Protein AF-A0A938PGP7-F1 (afdb_monomer)

Mean predicted aligned error: 12.07 Å

Foldseek 3Di:
DDDDPPCPPPDLLVVLVVLLVVLCVPDDLLVSLQLLLLLLVLQLLLLLLVVQLVVQVVCVVVPRDSQDQVSQVVLVRQDFDPLSRLVNLLVCLQPLCSLVSNLVRLVVSCVRVVVQCPVLHDNCSNDPVRDSNSRSVSSVSSVVQCPPDPVSSDSVVSVVSSLSSQVVSVVSVVPPDVLAPDDLVVLLVVLVVVVCQFFKDWDQRCHLVSNVVNNLVSCVVCVVVDPDPPPPDSPSVSSRVSSSLNSVVSPPPPPPPDDDDDPDDDRIDMDGD

Radius of gyration: 19.96 Å; Cα contacts (8 Å, |Δi|>4): 261; chains: 1; bounding box: 49×49×66 Å

Solvent-accessible surface area (backbone atoms only — not comparable to full-atom values): 16171 Å² total; per-residue (Å²): 133,85,82,77,78,77,82,72,74,76,56,67,53,61,54,50,48,57,55,51,59,66,55,44,82,87,59,56,67,84,59,46,49,53,57,53,54,44,50,53,48,50,47,52,50,32,49,56,32,51,58,49,39,53,53,27,56,71,38,35,89,79,70,44,57,65,83,47,62,64,72,28,56,77,72,64,36,64,58,66,52,76,78,44,28,49,72,53,49,60,78,37,24,87,40,84,58,36,25,47,51,50,30,53,19,42,51,50,34,26,69,72,34,57,90,77,35,62,90,40,65,71,75,65,50,59,44,84,91,52,59,46,68,46,51,22,51,50,52,53,50,58,52,56,66,41,67,51,59,82,73,41,59,34,71,65,53,58,48,51,35,49,55,50,51,52,54,52,50,45,63,74,67,65,62,93,43,62,60,59,55,63,60,66,73,61,44,44,52,52,39,71,73,63,60,75,80,69,46,75,52,74,42,81,64,46,40,48,35,56,59,60,56,42,42,52,54,48,46,64,77,46,49,85,82,47,94,63,92,70,76,78,72,64,72,56,55,61,60,49,52,29,48,38,49,37,34,56,74,68,45,93,76,70,69,81,76,83,69,88,86,74,101,73,86,89,78,69,59,77,47,78,89

Structure (mmCIF, N/CA/C/O backbone):
data_AF-A0A938PGP7-F1
#
_entry.id   AF-A0A938PGP7-F1
#
loop_
_atom_site.group_PDB
_atom_site.id
_atom_site.type_symbol
_atom_site.label_atom_id
_atom_site.label_alt_id
_atom_site.label_comp_id
_atom_site.label_asym_id
_atom_site.label_entity_id
_atom_site.label_seq_id
_atom_site.pdbx_PDB_ins_code
_atom_site.Cartn_x
_atom_site.Cartn_y
_atom_site.Cartn_z
_atom_site.occupancy
_atom_site.B_iso_or_equiv
_atom_site.auth_seq_id
_atom_site.auth_comp_id
_atom_site.auth_asym_id
_atom_site.auth_atom_id
_atom_site.pdbx_PDB_model_num
ATOM 1 N N . MET A 1 1 ? 23.800 9.828 40.764 1.00 39.50 1 MET A N 1
ATOM 2 C CA . MET A 1 1 ? 24.000 9.767 39.297 1.00 39.50 1 MET A CA 1
ATOM 3 C C . MET A 1 1 ? 22.641 9.752 38.600 1.00 39.50 1 MET A C 1
ATOM 5 O O . MET A 1 1 ? 21.878 8.816 38.804 1.00 39.50 1 MET A O 1
ATOM 9 N N . LYS A 1 2 ? 22.288 10.800 37.842 1.00 37.06 2 LYS A N 1
ATOM 10 C CA . LYS A 1 2 ? 21.047 10.837 37.044 1.00 37.06 2 LYS A CA 1
ATOM 11 C C . LYS A 1 2 ? 21.193 9.870 35.860 1.00 37.06 2 LYS A C 1
ATOM 13 O O . LYS A 1 2 ? 22.092 10.052 35.044 1.00 37.06 2 LYS A O 1
ATOM 18 N N . LYS A 1 3 ? 20.328 8.852 35.770 1.00 39.25 3 LYS A N 1
ATOM 19 C CA . LYS A 1 3 ? 20.233 7.962 34.599 1.00 39.25 3 LYS A CA 1
ATOM 20 C C . LYS A 1 3 ? 19.900 8.809 33.361 1.00 39.25 3 LYS A C 1
ATOM 22 O O . LYS A 1 3 ? 18.819 9.391 33.293 1.00 39.25 3 LYS A O 1
ATOM 27 N N . LYS A 1 4 ? 20.822 8.888 32.395 1.00 37.41 4 LYS A N 1
ATOM 28 C CA . LYS A 1 4 ? 20.538 9.384 31.039 1.00 37.41 4 LYS A CA 1
ATOM 29 C C . LYS A 1 4 ? 19.486 8.454 30.422 1.00 37.41 4 LYS A C 1
ATOM 31 O O . LYS A 1 4 ? 19.766 7.277 30.219 1.00 37.41 4 LYS A O 1
ATOM 36 N N . LYS A 1 5 ? 18.279 8.965 30.154 1.00 35.56 5 LYS A N 1
ATOM 37 C CA . LYS A 1 5 ? 17.309 8.294 29.278 1.00 35.56 5 LYS A CA 1
ATOM 38 C C . LYS A 1 5 ? 17.920 8.260 27.877 1.00 35.56 5 LYS A C 1
ATOM 40 O O . LYS A 1 5 ? 18.042 9.309 27.251 1.00 35.56 5 LYS A O 1
ATOM 45 N N . SER A 1 6 ? 18.324 7.088 27.397 1.00 35.16 6 SER A N 1
ATOM 46 C CA . SER A 1 6 ? 18.484 6.875 25.961 1.00 35.16 6 SER A CA 1
ATOM 47 C C . SER A 1 6 ? 17.094 7.010 25.343 1.00 35.16 6 SER A C 1
ATOM 49 O O . SER A 1 6 ? 16.217 6.195 25.626 1.00 35.16 6 SER A O 1
ATOM 51 N N . ASN A 1 7 ? 16.861 8.065 24.563 1.00 39.25 7 ASN A N 1
ATOM 52 C CA . ASN A 1 7 ? 15.695 8.141 23.689 1.00 39.25 7 ASN A CA 1
ATOM 53 C C . ASN A 1 7 ? 15.874 7.058 22.622 1.00 39.25 7 ASN A C 1
ATOM 55 O O . ASN A 1 7 ? 16.479 7.291 21.582 1.00 39.25 7 ASN A O 1
ATOM 59 N N . THR A 1 8 ? 15.416 5.846 22.915 1.00 47.31 8 THR A N 1
ATOM 60 C CA . THR A 1 8 ? 15.223 4.819 21.899 1.00 47.31 8 THR A CA 1
ATOM 61 C C . THR A 1 8 ? 14.070 5.316 21.041 1.00 47.31 8 THR A C 1
ATOM 63 O O . THR A 1 8 ? 12.920 5.287 21.479 1.00 47.31 8 THR A O 1
ATOM 66 N N . GLU A 1 9 ? 14.370 5.881 19.873 1.00 55.62 9 GLU A N 1
ATOM 67 C CA . GLU A 1 9 ? 13.322 6.278 18.943 1.00 55.62 9 GLU A CA 1
ATOM 68 C C . GLU A 1 9 ? 12.440 5.064 18.649 1.00 55.62 9 GLU A C 1
ATOM 70 O O . GLU A 1 9 ? 12.934 3.994 18.297 1.00 55.62 9 GLU A O 1
ATOM 75 N N . GLU A 1 10 ? 11.127 5.204 18.854 1.00 67.31 10 GLU A N 1
ATOM 76 C CA . GLU A 1 10 ? 10.217 4.105 18.547 1.00 67.31 10 GLU A CA 1
ATOM 77 C C . GLU A 1 10 ? 10.318 3.759 17.052 1.00 67.31 10 GLU A C 1
ATOM 79 O O . GLU A 1 10 ? 10.359 4.682 16.224 1.00 67.31 10 GLU A O 1
ATOM 84 N N . PRO A 1 11 ? 10.341 2.459 16.705 1.00 78.62 11 PRO A N 1
ATOM 85 C CA . PRO A 1 11 ? 10.418 2.018 15.320 1.00 78.62 11 PRO A CA 1
ATOM 86 C C . PRO A 1 11 ? 9.231 2.572 14.517 1.00 78.62 11 PRO A C 1
ATOM 88 O O . PRO A 1 11 ? 8.126 2.747 15.053 1.00 78.62 11 PRO A O 1
ATOM 91 N N . LEU A 1 12 ? 9.478 2.918 13.251 1.00 80.31 12 LEU A N 1
ATOM 92 C CA . LEU A 1 12 ? 8.546 3.657 12.391 1.00 80.31 12 LEU A CA 1
ATOM 93 C C . LEU A 1 12 ? 7.185 2.956 12.285 1.00 80.31 12 LEU A C 1
ATOM 95 O O . LEU A 1 12 ? 6.147 3.611 12.356 1.00 80.31 12 LEU A O 1
ATOM 99 N N . GLU A 1 13 ? 7.184 1.628 12.217 1.00 82.19 13 GLU A N 1
ATOM 100 C CA . GLU A 1 13 ? 5.994 0.782 12.129 1.00 82.19 13 GLU A CA 1
ATOM 101 C C . GLU A 1 13 ? 5.085 0.970 13.352 1.00 82.19 13 GLU A C 1
ATOM 103 O O . GLU A 1 13 ? 3.866 1.091 13.221 1.00 82.19 13 GLU A O 1
ATOM 108 N N . LYS A 1 14 ? 5.673 1.084 14.553 1.00 84.19 14 LYS A N 1
ATOM 109 C CA . LYS A 1 14 ? 4.925 1.339 15.795 1.00 84.19 14 LYS A CA 1
ATOM 110 C C . LYS A 1 14 ? 4.341 2.745 15.827 1.00 84.19 14 LYS A C 1
ATOM 112 O O . LYS A 1 14 ? 3.212 2.921 16.286 1.00 84.19 14 LYS A O 1
ATOM 117 N N . LYS A 1 15 ? 5.094 3.744 15.355 1.00 83.19 15 LYS A N 1
ATOM 118 C CA . LYS A 1 15 ? 4.620 5.135 15.268 1.00 83.19 15 LYS A CA 1
ATOM 119 C C . LYS A 1 15 ? 3.441 5.242 14.298 1.00 83.19 15 LYS A C 1
ATOM 121 O O . LYS A 1 15 ? 2.406 5.800 14.662 1.00 83.19 15 LYS A O 1
ATOM 126 N N . LEU A 1 16 ? 3.579 4.645 13.113 1.00 83.50 16 LEU A N 1
ATOM 127 C CA . LEU A 1 16 ? 2.534 4.575 12.093 1.00 83.50 16 LEU A CA 1
ATOM 128 C C . LEU A 1 16 ? 1.289 3.862 12.608 1.00 83.50 16 LEU A C 1
ATOM 130 O O . LEU A 1 16 ? 0.189 4.385 12.458 1.00 83.50 16 LEU A O 1
ATOM 134 N N . TRP A 1 17 ? 1.454 2.718 13.275 1.00 86.81 17 TRP A N 1
ATOM 135 C CA . TRP A 1 17 ? 0.337 1.986 13.865 1.00 86.81 17 TRP A CA 1
ATOM 136 C C . TRP A 1 17 ? -0.417 2.815 14.900 1.00 86.81 17 TRP A C 1
ATOM 138 O O . TRP A 1 17 ? -1.630 2.940 14.809 1.00 86.81 17 TRP A O 1
ATOM 148 N N . LYS A 1 18 ? 0.283 3.446 15.852 1.00 85.00 18 LYS A N 1
ATOM 149 C CA . LYS A 1 18 ? -0.362 4.296 16.868 1.00 85.00 18 LYS A CA 1
ATOM 150 C C . LYS A 1 18 ? -1.129 5.462 16.250 1.00 85.00 18 LYS A C 1
ATOM 152 O O . LYS A 1 18 ? -2.165 5.862 16.775 1.00 85.00 18 LYS A O 1
ATOM 157 N N . ALA A 1 19 ? -0.603 6.051 15.181 1.00 82.69 19 ALA A N 1
ATOM 158 C CA . ALA A 1 19 ? -1.269 7.143 14.488 1.00 82.69 19 ALA A CA 1
ATOM 159 C C . ALA A 1 19 ? -2.484 6.646 13.683 1.00 82.69 19 ALA A C 1
ATOM 161 O O . ALA A 1 19 ? -3.546 7.258 13.764 1.00 82.69 19 ALA A O 1
ATOM 162 N N . ALA A 1 20 ? -2.371 5.504 13.001 1.00 84.62 20 ALA A N 1
ATOM 163 C CA . ALA A 1 20 ? -3.485 4.873 12.300 1.00 84.62 20 ALA A CA 1
ATOM 164 C C . ALA A 1 20 ? -4.586 4.398 13.266 1.00 84.62 20 ALA A C 1
ATOM 166 O O . ALA A 1 20 ? -5.763 4.599 12.990 1.00 84.62 20 ALA A O 1
ATOM 167 N N . ASP A 1 21 ? -4.240 3.826 14.418 1.00 83.50 21 ASP A N 1
ATOM 168 C CA . ASP A 1 21 ? -5.211 3.335 15.404 1.00 83.50 21 ASP A CA 1
ATOM 169 C C . ASP A 1 21 ? -6.047 4.479 16.005 1.00 83.50 21 ASP A C 1
ATOM 171 O O . ASP A 1 21 ? -7.260 4.361 16.160 1.00 83.50 21 ASP A O 1
ATOM 175 N N . LYS A 1 22 ? -5.447 5.660 16.205 1.00 81.50 22 LYS A N 1
ATOM 176 C CA . LYS A 1 22 ? -6.185 6.874 16.607 1.00 81.50 22 LYS A CA 1
ATOM 177 C C . LYS A 1 22 ? -7.233 7.315 15.580 1.00 81.50 22 LYS A C 1
ATOM 179 O O . LYS A 1 22 ? -8.261 7.873 15.962 1.00 81.50 22 LYS A O 1
ATOM 184 N N . LEU A 1 23 ? -6.976 7.090 14.291 1.00 77.62 23 LEU A N 1
ATOM 185 C CA . LEU A 1 23 ? -7.874 7.477 13.197 1.00 77.62 23 LEU A CA 1
ATOM 186 C C . LEU A 1 23 ? -9.027 6.485 12.992 1.00 77.62 23 LEU A C 1
ATOM 188 O O . LEU A 1 23 ? -10.006 6.817 12.329 1.00 77.62 23 LEU A O 1
ATOM 192 N N . ARG A 1 24 ? -8.955 5.300 13.608 1.00 75.31 24 ARG A N 1
ATOM 193 C CA . ARG A 1 24 ? -9.980 4.256 13.512 1.00 75.31 24 ARG A CA 1
ATOM 194 C C . ARG A 1 24 ? -11.319 4.654 14.150 1.00 75.31 24 ARG A C 1
ATOM 196 O O . ARG A 1 24 ? -12.356 4.198 13.673 1.00 75.31 24 ARG A O 1
ATOM 203 N N . LYS A 1 25 ? -11.296 5.490 15.204 1.00 72.06 25 LYS A N 1
ATOM 204 C CA . LYS A 1 25 ? -12.430 5.999 16.021 1.00 72.06 25 LYS A CA 1
ATOM 205 C C . LYS A 1 25 ? -13.556 4.983 16.294 1.00 72.06 25 LYS A C 1
ATOM 207 O O . LYS A 1 25 ? -13.589 4.407 17.372 1.00 72.06 25 LYS A O 1
ATOM 212 N N . ASN A 1 26 ? -14.465 4.778 15.337 1.00 66.00 26 ASN A N 1
ATOM 213 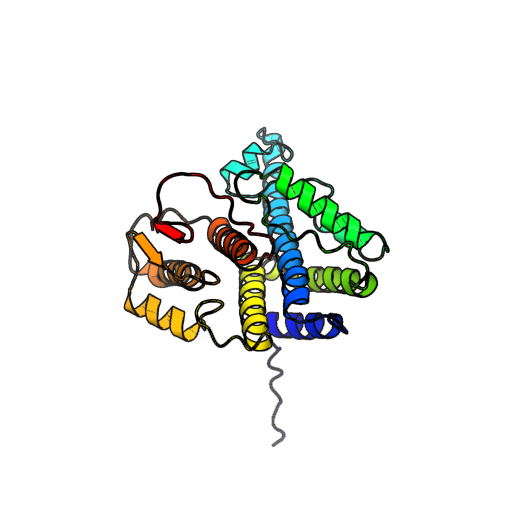C CA . ASN A 1 26 ? -15.696 3.989 15.484 1.00 66.00 26 ASN A CA 1
ATOM 214 C C . ASN A 1 26 ? -15.741 2.717 14.610 1.00 66.00 26 ASN A C 1
ATOM 216 O O . ASN A 1 26 ? -16.774 2.054 14.559 1.00 66.00 26 ASN A O 1
ATOM 220 N N . MET A 1 27 ? -14.669 2.377 13.888 1.00 75.62 27 MET A N 1
ATOM 221 C CA . MET A 1 27 ? -14.661 1.216 12.991 1.00 75.62 27 MET A CA 1
ATOM 222 C C . MET A 1 27 ? -14.211 -0.072 13.682 1.00 75.62 27 MET A C 1
ATOM 224 O O . MET A 1 27 ? -13.280 -0.080 14.493 1.00 75.62 27 MET A O 1
ATOM 228 N N . ASP A 1 28 ? -14.813 -1.194 13.292 1.00 75.56 28 ASP A N 1
ATOM 229 C CA . ASP A 1 28 ? -14.333 -2.515 13.691 1.00 75.56 28 ASP A CA 1
ATOM 230 C C . ASP A 1 28 ? -12.979 -2.853 13.031 1.00 75.56 28 ASP A C 1
ATOM 232 O O . ASP A 1 28 ? -12.665 -2.382 11.935 1.00 75.56 28 ASP A O 1
ATOM 236 N N . ALA A 1 29 ? -12.161 -3.672 13.698 1.00 74.56 29 ALA A N 1
ATOM 237 C CA . ALA A 1 29 ? -10.792 -3.995 13.282 1.00 74.56 29 ALA A CA 1
ATOM 238 C C . ALA A 1 29 ? -10.807 -4.717 11.939 1.00 74.56 29 ALA A C 1
ATOM 240 O O . ALA A 1 29 ? -9.980 -4.442 11.069 1.00 74.56 29 ALA A O 1
ATOM 241 N N . ALA A 1 30 ? -11.799 -5.593 11.769 1.00 75.75 30 ALA A N 1
ATOM 242 C CA . ALA A 1 30 ? -11.974 -6.390 10.573 1.00 75.75 30 ALA A CA 1
ATOM 243 C C . ALA A 1 30 ? -12.340 -5.544 9.348 1.00 75.75 30 ALA A C 1
ATOM 245 O O . ALA A 1 30 ? -12.029 -5.942 8.232 1.00 75.75 30 ALA A O 1
ATOM 246 N N . GLU A 1 31 ? -12.977 -4.385 9.525 1.00 78.44 31 GLU A N 1
ATOM 247 C CA . GLU A 1 31 ? -13.272 -3.472 8.416 1.00 78.44 31 GLU A CA 1
ATOM 248 C C . GLU A 1 31 ? -12.123 -2.493 8.184 1.00 78.44 31 GLU A C 1
ATOM 250 O O . GLU A 1 31 ? -11.715 -2.259 7.045 1.00 78.44 31 GLU A O 1
ATOM 255 N N . TYR A 1 32 ? -11.556 -1.966 9.270 1.00 83.12 32 TYR A N 1
ATOM 256 C CA . TYR A 1 32 ? -10.479 -0.988 9.210 1.00 83.12 32 TYR A CA 1
ATOM 257 C C . TYR A 1 32 ? -9.196 -1.555 8.591 1.00 83.12 32 TYR A C 1
ATOM 259 O O . TYR A 1 32 ? -8.509 -0.841 7.856 1.00 83.12 32 TYR A O 1
ATOM 267 N N . LYS A 1 33 ? -8.902 -2.850 8.793 1.00 82.81 33 LYS A N 1
ATOM 268 C CA . LYS A 1 33 ? -7.730 -3.498 8.183 1.00 82.81 33 LYS A CA 1
ATOM 269 C C . LYS A 1 33 ? -7.703 -3.340 6.666 1.00 82.81 33 LYS A C 1
ATOM 271 O O . LYS A 1 33 ? -6.651 -3.067 6.105 1.00 82.81 33 LYS A O 1
ATOM 276 N N . HIS A 1 34 ? -8.852 -3.464 6.001 1.00 82.69 34 HIS A N 1
ATOM 277 C CA . HIS A 1 34 ? -8.924 -3.409 4.543 1.00 82.69 34 HIS A CA 1
ATOM 278 C C . HIS A 1 34 ? -8.654 -2.002 4.016 1.00 82.69 34 HIS A C 1
ATOM 280 O O . HIS A 1 34 ? -8.001 -1.851 2.988 1.00 82.69 34 HIS A O 1
ATOM 286 N N . VAL A 1 35 ? -9.111 -0.987 4.752 1.00 86.19 35 VAL A N 1
ATOM 287 C CA . VAL A 1 35 ? -8.891 0.427 4.430 1.00 86.19 35 VAL A CA 1
ATOM 288 C C . VAL A 1 35 ? -7.406 0.765 4.546 1.00 86.19 35 VAL A C 1
ATOM 290 O O . VAL A 1 35 ? -6.808 1.298 3.618 1.00 86.19 35 VAL A O 1
ATOM 293 N N . VAL A 1 36 ? -6.786 0.422 5.675 1.00 87.00 36 VAL A N 1
ATOM 294 C CA . VAL A 1 36 ? -5.387 0.779 5.934 1.00 87.00 36 VAL A CA 1
ATOM 295 C C . VAL A 1 36 ? -4.428 -0.010 5.047 1.00 87.00 36 VAL A C 1
ATOM 297 O O . VAL A 1 36 ? -3.546 0.578 4.425 1.00 87.00 36 VAL A O 1
ATOM 300 N N . LEU A 1 37 ? -4.608 -1.331 4.952 1.00 84.81 37 LEU A N 1
ATOM 301 C CA . LEU A 1 37 ? -3.743 -2.186 4.137 1.00 84.81 37 LEU A CA 1
ATOM 302 C C . LEU A 1 37 ? -3.870 -1.844 2.649 1.00 84.81 37 LEU A C 1
ATOM 304 O O . LEU A 1 37 ? -2.861 -1.819 1.950 1.00 84.81 37 LEU A O 1
ATOM 308 N N . GLY A 1 38 ? -5.077 -1.518 2.175 1.00 87.94 38 GLY A N 1
ATOM 309 C CA . GLY A 1 38 ? -5.282 -1.081 0.797 1.00 87.94 38 GLY A CA 1
ATOM 310 C C . GLY A 1 38 ? -4.593 0.250 0.480 1.00 87.94 38 GLY A C 1
ATOM 311 O O . GLY A 1 38 ? -4.010 0.383 -0.591 1.00 87.94 38 GLY A O 1
ATOM 312 N N . LEU A 1 39 ? -4.580 1.213 1.407 1.00 89.00 39 LEU A N 1
ATOM 313 C CA . LEU A 1 39 ? -3.852 2.474 1.214 1.00 89.00 39 LEU A CA 1
ATOM 314 C C . LEU A 1 39 ? -2.333 2.303 1.238 1.00 89.00 39 LEU A C 1
ATOM 316 O O . LEU A 1 39 ? -1.647 2.916 0.423 1.00 89.00 39 LEU A O 1
ATOM 320 N N . ILE A 1 40 ? -1.804 1.465 2.137 1.00 86.25 40 ILE A N 1
ATOM 321 C CA . ILE A 1 40 ? -0.370 1.133 2.160 1.00 86.25 40 ILE A CA 1
ATOM 322 C C . ILE A 1 40 ? 0.034 0.493 0.828 1.00 86.25 40 ILE A C 1
ATOM 324 O O . ILE A 1 40 ? 1.060 0.848 0.252 1.00 86.25 40 ILE A O 1
ATOM 328 N N . PHE A 1 41 ? -0.801 -0.404 0.306 1.00 84.56 41 PHE A N 1
ATOM 329 C CA . PHE A 1 41 ? -0.575 -1.040 -0.984 1.00 84.56 41 PHE A CA 1
ATOM 330 C C . PHE A 1 41 ? -0.616 -0.048 -2.153 1.00 84.56 41 PHE A C 1
ATOM 332 O O . PHE A 1 41 ? 0.274 -0.052 -3.000 1.00 84.56 41 PHE A O 1
ATOM 339 N N . LEU A 1 42 ? -1.602 0.852 -2.175 1.00 87.88 42 LEU A N 1
ATOM 340 C CA . LEU A 1 42 ? -1.694 1.902 -3.191 1.00 87.88 42 LEU A CA 1
ATOM 341 C C . LEU A 1 42 ? -0.468 2.825 -3.176 1.00 87.88 42 LEU A C 1
ATOM 343 O O . LEU A 1 42 ? 0.037 3.196 -4.239 1.00 87.88 42 LEU A O 1
ATOM 347 N N . LYS A 1 43 ? 0.031 3.161 -1.981 1.00 87.06 43 LYS A N 1
ATOM 348 C CA . LYS A 1 43 ? 1.275 3.917 -1.807 1.00 87.06 43 LYS A CA 1
ATOM 349 C C . LYS A 1 43 ? 2.469 3.154 -2.368 1.00 87.06 43 LYS A C 1
ATOM 351 O O . LYS A 1 43 ? 3.213 3.714 -3.162 1.00 87.06 43 LYS A O 1
ATOM 356 N N . TYR A 1 44 ? 2.607 1.878 -2.013 1.00 82.94 44 TYR A N 1
ATOM 357 C CA . TYR A 1 44 ? 3.687 1.021 -2.499 1.00 82.94 44 TYR A CA 1
ATOM 358 C C . TYR A 1 44 ? 3.730 0.953 -4.030 1.00 82.94 44 TYR A C 1
ATOM 360 O O . TYR A 1 44 ? 4.778 1.195 -4.626 1.00 82.94 44 TYR A O 1
ATOM 368 N N . ILE A 1 45 ? 2.590 0.673 -4.674 1.00 84.06 45 ILE A N 1
ATOM 369 C CA . ILE A 1 45 ? 2.533 0.602 -6.138 1.00 84.06 45 ILE A CA 1
ATOM 370 C C . ILE A 1 45 ? 2.858 1.965 -6.750 1.00 84.06 45 ILE A C 1
ATOM 372 O O . ILE A 1 45 ? 3.618 2.035 -7.712 1.00 84.06 45 ILE A O 1
ATOM 376 N N . SER A 1 46 ? 2.303 3.044 -6.197 1.00 87.31 46 SER A N 1
ATOM 377 C CA . SER A 1 46 ? 2.564 4.392 -6.704 1.00 87.31 46 SER A CA 1
ATOM 378 C C . SER A 1 46 ? 4.044 4.765 -6.629 1.00 87.31 46 SER A C 1
ATOM 380 O O . SER A 1 46 ? 4.554 5.368 -7.566 1.00 87.31 46 SER A O 1
ATOM 382 N N . ASP A 1 47 ? 4.735 4.397 -5.550 1.00 83.12 47 ASP A N 1
ATOM 383 C CA . ASP A 1 47 ? 6.165 4.669 -5.389 1.00 83.12 47 ASP A CA 1
ATOM 384 C C . ASP A 1 47 ? 7.011 3.820 -6.341 1.00 83.12 47 ASP A C 1
ATOM 386 O O . ASP A 1 47 ? 7.908 4.347 -6.995 1.00 83.12 47 ASP A O 1
ATOM 390 N N . ALA A 1 48 ? 6.693 2.528 -6.478 1.00 81.44 48 ALA A N 1
ATOM 391 C CA . ALA A 1 48 ? 7.373 1.644 -7.421 1.00 81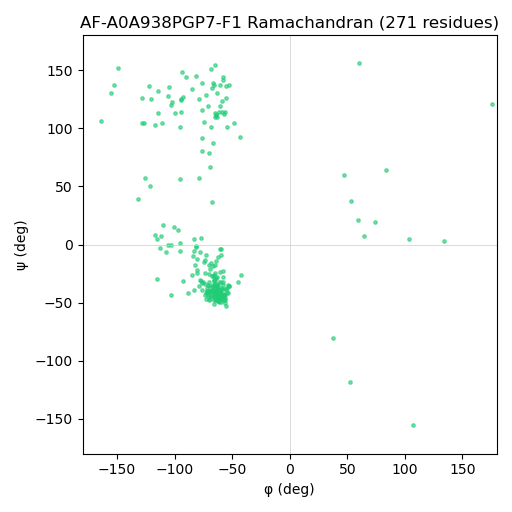.44 48 ALA A CA 1
ATOM 392 C C . ALA A 1 48 ? 7.196 2.111 -8.877 1.00 81.44 48 ALA A C 1
ATOM 394 O O . ALA A 1 48 ? 8.142 2.056 -9.663 1.00 81.44 48 ALA A O 1
ATOM 395 N N . PHE A 1 49 ? 6.000 2.592 -9.222 1.00 85.94 49 PHE A N 1
ATOM 396 C CA . PHE A 1 49 ? 5.715 3.184 -10.524 1.00 85.94 49 PHE A CA 1
ATOM 397 C C . PHE A 1 49 ? 6.487 4.487 -10.734 1.00 85.94 49 PHE A C 1
ATOM 399 O O . PHE A 1 49 ? 7.099 4.653 -11.781 1.00 85.94 49 PHE A O 1
ATOM 406 N N . GLU A 1 50 ? 6.482 5.401 -9.761 1.00 86.19 50 GLU A N 1
ATOM 407 C CA . GLU A 1 50 ? 7.174 6.691 -9.862 1.00 86.19 50 GLU A CA 1
ATOM 408 C C . GLU A 1 50 ? 8.694 6.509 -10.002 1.00 86.19 50 GLU A C 1
ATOM 410 O O . GLU A 1 50 ? 9.319 7.204 -10.802 1.00 86.19 50 GLU A O 1
ATOM 415 N N . GLU A 1 51 ? 9.283 5.556 -9.274 1.00 83.00 51 GLU A N 1
ATOM 416 C CA . GLU A 1 51 ? 10.703 5.209 -9.391 1.00 83.00 51 GLU A CA 1
ATOM 417 C C . GLU A 1 51 ? 11.046 4.749 -10.815 1.00 83.00 51 GLU A C 1
ATOM 419 O O . GLU A 1 51 ? 12.036 5.197 -11.395 1.00 83.00 51 GLU A O 1
ATOM 424 N N . HIS A 1 52 ? 10.219 3.878 -11.401 1.00 82.38 52 HIS A N 1
ATOM 425 C CA . HIS A 1 52 ? 10.429 3.398 -12.769 1.00 82.38 52 HIS A CA 1
ATOM 426 C C . HIS A 1 52 ? 10.139 4.477 -13.812 1.00 82.38 52 HIS A C 1
ATOM 428 O O . HIS A 1 52 ? 10.898 4.650 -14.759 1.00 82.38 52 HIS A O 1
ATOM 434 N N . TYR A 1 53 ? 9.091 5.272 -13.598 1.00 87.44 53 TYR A N 1
ATOM 435 C CA . TYR A 1 53 ? 8.743 6.407 -14.446 1.00 87.44 53 TYR A CA 1
ATOM 436 C C . TYR A 1 53 ? 9.904 7.405 -14.535 1.00 87.44 53 TYR A C 1
ATOM 438 O O . TYR A 1 53 ? 10.237 7.850 -15.628 1.00 87.44 53 TYR A O 1
ATOM 446 N N . GLN A 1 54 ? 10.570 7.723 -13.419 1.00 87.00 54 GLN A N 1
ATOM 447 C CA . GLN A 1 54 ? 11.741 8.609 -13.426 1.00 87.00 54 GLN A CA 1
ATOM 448 C C . GLN A 1 54 ? 12.897 8.035 -14.258 1.00 87.00 54 GLN A C 1
ATOM 450 O O . GLN A 1 54 ? 13.483 8.770 -15.049 1.00 87.00 54 GLN A O 1
ATOM 455 N N . LYS A 1 55 ? 13.161 6.724 -14.167 1.00 85.75 55 LYS A N 1
ATOM 456 C CA . LYS A 1 55 ? 14.171 6.047 -15.002 1.00 85.75 55 LYS A CA 1
ATOM 457 C C . LYS A 1 55 ? 13.825 6.131 -16.491 1.00 85.75 55 LYS A C 1
ATOM 459 O O . LYS A 1 55 ? 14.675 6.490 -17.299 1.00 85.75 55 LYS A O 1
ATOM 464 N N . LEU A 1 56 ? 12.571 5.863 -16.858 1.00 85.56 56 LEU A N 1
ATOM 465 C CA . LEU A 1 56 ? 12.117 5.957 -18.251 1.00 85.56 56 LEU A CA 1
ATOM 466 C C . LEU A 1 56 ? 12.176 7.396 -18.782 1.00 85.56 56 LEU A C 1
ATOM 468 O O . LEU A 1 56 ? 12.495 7.611 -19.947 1.00 85.56 56 LEU A O 1
ATOM 472 N N . VAL A 1 57 ? 11.909 8.397 -17.937 1.00 88.12 57 VAL A N 1
ATOM 473 C CA . VAL A 1 57 ? 12.041 9.813 -18.312 1.00 88.12 57 VAL A CA 1
ATOM 474 C C . VAL A 1 57 ? 13.495 10.178 -18.618 1.00 88.12 57 VAL A C 1
ATOM 476 O O . VAL A 1 57 ? 13.737 10.913 -19.574 1.00 88.12 57 VAL A O 1
ATOM 479 N N . GLU A 1 58 ? 14.457 9.666 -17.850 1.00 88.19 58 GLU A N 1
ATOM 480 C CA . GLU A 1 58 ? 15.888 9.869 -18.114 1.00 88.19 58 GLU A CA 1
ATOM 481 C C . GLU A 1 58 ? 16.324 9.196 -19.427 1.00 88.19 58 GLU A C 1
ATOM 483 O O . GLU A 1 58 ? 17.060 9.791 -20.215 1.00 88.19 58 GLU A O 1
ATOM 488 N N . LEU A 1 59 ? 15.785 8.008 -19.713 1.00 87.12 59 LEU A N 1
ATOM 489 C CA . LEU A 1 59 ? 16.038 7.233 -20.934 1.00 87.12 59 LEU A CA 1
ATOM 490 C C . LEU A 1 59 ? 15.181 7.668 -22.133 1.00 87.12 59 LEU A C 1
ATOM 492 O O . LEU A 1 59 ? 15.256 7.078 -23.210 1.00 87.12 59 LEU A O 1
ATOM 496 N N . LYS A 1 60 ? 14.381 8.731 -21.997 1.00 85.31 60 LYS A N 1
ATOM 497 C CA . LYS A 1 60 ? 13.490 9.206 -23.065 1.00 85.31 60 LYS A CA 1
ATOM 498 C C . LYS A 1 60 ? 14.248 9.594 -24.337 1.00 85.31 60 LYS A C 1
ATOM 500 O O . LYS A 1 60 ? 13.746 9.411 -25.442 1.00 85.31 60 LYS A O 1
ATOM 505 N N . ASN A 1 61 ? 15.475 10.095 -24.191 1.00 82.50 61 ASN A N 1
ATOM 506 C CA . ASN A 1 61 ? 16.345 10.425 -25.324 1.00 82.50 61 ASN A CA 1
ATOM 507 C C . ASN A 1 61 ? 16.852 9.179 -26.075 1.00 82.50 61 ASN A C 1
ATOM 509 O O . ASN A 1 61 ? 17.284 9.297 -27.218 1.00 82.50 61 ASN A O 1
ATOM 513 N N . GLU A 1 62 ? 16.779 8.002 -25.453 1.00 82.62 62 GLU A N 1
ATOM 514 C CA . GLU A 1 62 ? 17.168 6.704 -26.019 1.00 82.62 62 GLU A CA 1
ATOM 515 C C . GLU A 1 62 ? 15.971 5.953 -26.634 1.00 82.62 62 GLU A C 1
ATOM 517 O O . GLU A 1 62 ? 16.136 4.865 -27.180 1.00 82.62 62 GLU A O 1
ATOM 522 N N . GLY A 1 63 ? 14.774 6.555 -26.602 1.00 82.06 63 GLY A N 1
ATOM 523 C CA . GLY A 1 63 ? 13.551 6.012 -27.198 1.00 82.06 63 GLY A CA 1
ATOM 524 C C . GLY A 1 63 ? 12.559 5.400 -26.207 1.00 82.06 63 GLY A C 1
ATOM 525 O O . GLY A 1 63 ? 11.542 4.876 -26.653 1.00 82.06 63 GLY A O 1
ATOM 526 N N . ALA A 1 64 ? 12.813 5.481 -24.896 1.00 82.06 64 ALA A N 1
ATOM 527 C CA . ALA A 1 64 ? 11.869 5.013 -23.881 1.00 82.06 64 ALA A CA 1
ATOM 528 C C . ALA A 1 64 ? 10.587 5.869 -23.855 1.00 82.06 64 ALA A C 1
ATOM 530 O O . ALA A 1 64 ? 10.652 7.103 -23.923 1.00 82.06 64 ALA A O 1
ATOM 531 N N . ASP A 1 65 ? 9.428 5.222 -23.696 1.00 83.81 65 ASP A N 1
ATOM 532 C CA . ASP A 1 65 ? 8.136 5.890 -23.504 1.00 83.81 65 ASP A CA 1
ATOM 533 C C . ASP A 1 65 ? 7.606 5.666 -22.072 1.00 83.81 65 ASP A C 1
ATOM 535 O O . ASP A 1 65 ? 7.091 4.591 -21.761 1.00 83.81 65 ASP A O 1
ATOM 539 N N . PRO A 1 66 ? 7.682 6.681 -21.187 1.00 80.88 66 PRO A N 1
ATOM 540 C CA . PRO A 1 66 ? 7.166 6.600 -19.819 1.00 80.88 66 PRO A CA 1
ATOM 541 C C . PRO A 1 66 ? 5.651 6.377 -19.708 1.00 80.88 66 PRO A C 1
ATOM 543 O O . PRO A 1 66 ? 5.148 6.156 -18.611 1.00 80.88 66 PRO A O 1
ATOM 546 N N . GLU A 1 67 ? 4.889 6.491 -20.795 1.00 83.19 67 GLU A N 1
ATOM 547 C CA . GLU A 1 67 ? 3.448 6.229 -20.782 1.00 83.19 67 GLU A CA 1
ATOM 548 C C . GLU A 1 67 ? 3.079 4.896 -21.465 1.00 83.19 67 GLU A C 1
ATOM 550 O O . GLU A 1 67 ? 1.905 4.511 -21.442 1.00 83.19 67 GLU A O 1
ATOM 555 N N . ASP A 1 68 ? 4.052 4.141 -21.997 1.00 85.00 68 ASP A N 1
ATOM 556 C CA . ASP A 1 68 ? 3.816 2.782 -22.497 1.00 85.00 68 ASP A CA 1
ATOM 557 C C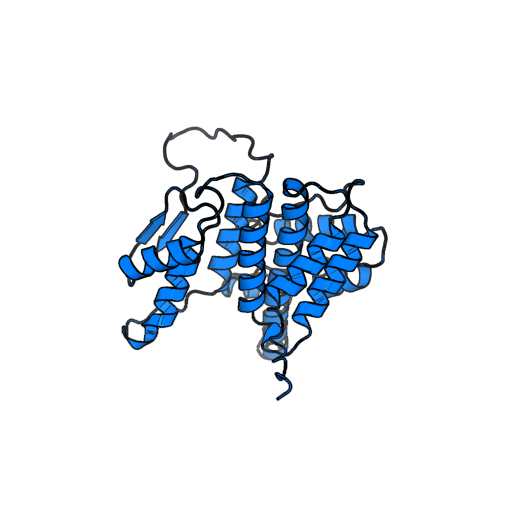 . ASP A 1 68 ? 3.759 1.768 -21.343 1.00 85.00 68 ASP A C 1
ATOM 559 O O . ASP A 1 68 ? 4.686 1.612 -20.552 1.00 85.00 68 ASP A O 1
ATOM 563 N N . LYS A 1 69 ? 2.664 1.004 -21.275 1.00 82.94 69 LYS A N 1
ATOM 564 C CA . LYS A 1 69 ? 2.421 -0.040 -20.266 1.00 82.94 69 LYS A CA 1
ATOM 565 C C . LYS A 1 69 ? 3.393 -1.219 -20.373 1.00 82.94 69 LYS A C 1
ATOM 567 O O . LYS A 1 69 ? 3.613 -1.922 -19.380 1.00 82.94 69 LYS A O 1
ATOM 572 N N . ASN A 1 70 ? 3.945 -1.476 -21.558 1.00 83.81 70 ASN A N 1
ATOM 573 C CA . ASN A 1 70 ? 4.833 -2.620 -21.775 1.00 83.81 70 ASN A CA 1
ATOM 574 C C . ASN A 1 70 ? 6.161 -2.469 -21.018 1.00 83.81 70 ASN A C 1
ATOM 576 O O . ASN A 1 70 ? 6.641 -3.452 -20.451 1.00 83.81 70 ASN A O 1
ATOM 580 N N . GLU A 1 71 ? 6.676 -1.241 -20.909 1.00 80.12 71 GLU A N 1
ATOM 581 C CA . GLU A 1 71 ? 7.917 -0.903 -20.189 1.00 80.12 71 GLU A CA 1
ATOM 582 C C . GLU A 1 71 ? 7.837 -1.204 -18.685 1.00 80.12 71 GLU A C 1
ATOM 584 O O . GLU A 1 71 ? 8.833 -1.505 -18.028 1.00 80.12 71 GLU A O 1
ATOM 589 N N . TYR A 1 72 ? 6.628 -1.164 -18.125 1.00 79.12 72 TYR A N 1
ATOM 590 C CA . TYR A 1 72 ? 6.369 -1.515 -16.728 1.00 79.12 72 TYR A CA 1
ATOM 591 C C . TYR A 1 72 ? 6.204 -3.023 -16.546 1.00 79.12 72 TYR A C 1
ATOM 593 O O . TYR A 1 72 ? 6.708 -3.606 -15.585 1.00 79.12 72 TYR A O 1
ATOM 601 N N . THR A 1 73 ? 5.530 -3.669 -17.500 1.00 77.00 73 THR A N 1
ATOM 602 C CA . THR A 1 73 ? 5.261 -5.111 -17.452 1.00 77.00 73 THR A CA 1
ATOM 603 C C . THR A 1 73 ? 6.557 -5.925 -17.503 1.00 77.00 73 THR A C 1
ATOM 605 O O . THR A 1 73 ? 6.650 -6.948 -16.828 1.00 77.00 73 THR A O 1
ATOM 608 N N . ALA A 1 74 ? 7.564 -5.464 -18.255 1.00 73.12 74 ALA A N 1
ATOM 609 C CA . ALA A 1 74 ? 8.870 -6.117 -18.357 1.00 73.12 74 ALA A CA 1
ATOM 610 C C . ALA A 1 74 ? 9.634 -6.167 -17.018 1.00 73.12 74 ALA A C 1
ATOM 612 O O . ALA A 1 74 ? 10.292 -7.161 -16.718 1.00 73.12 74 ALA A O 1
ATOM 613 N N . GLU A 1 75 ? 9.487 -5.135 -16.187 1.00 71.00 75 GLU A N 1
ATOM 614 C CA . GLU A 1 75 ? 10.180 -4.986 -14.898 1.00 71.00 75 GLU A CA 1
ATOM 615 C C . GLU A 1 75 ? 9.324 -5.443 -13.699 1.00 71.00 75 GLU A C 1
ATOM 617 O O . GLU A 1 75 ? 9.638 -5.171 -12.535 1.00 71.00 75 GLU A O 1
ATOM 622 N N . ASN A 1 76 ? 8.212 -6.146 -13.960 1.00 71.75 76 ASN A N 1
ATOM 623 C CA . ASN A 1 76 ? 7.228 -6.551 -12.951 1.00 71.75 76 ASN A CA 1
ATOM 624 C C . ASN A 1 76 ? 6.725 -5.366 -12.102 1.00 71.75 76 ASN A C 1
ATOM 626 O O . ASN A 1 76 ? 6.528 -5.493 -10.890 1.00 71.75 76 ASN A O 1
ATOM 630 N N . VAL A 1 77 ? 6.550 -4.199 -12.724 1.00 78.69 77 VAL A N 1
ATOM 631 C CA . VAL A 1 77 ? 5.967 -3.002 -12.110 1.00 78.69 77 VAL A CA 1
ATOM 632 C C . VAL A 1 77 ? 4.544 -2.841 -12.637 1.00 78.69 77 VAL A C 1
ATOM 634 O O . VAL A 1 77 ? 4.287 -2.999 -13.828 1.00 78.69 77 VAL A O 1
ATOM 637 N N . PHE A 1 78 ? 3.589 -2.533 -11.760 1.00 83.06 78 PHE A N 1
ATOM 638 C CA . PHE A 1 78 ? 2.227 -2.246 -12.208 1.00 83.06 78 PHE A CA 1
ATOM 639 C C . PHE A 1 78 ? 2.132 -0.855 -12.812 1.00 83.06 78 PHE A C 1
ATOM 641 O O . PHE A 1 78 ? 2.662 0.110 -12.2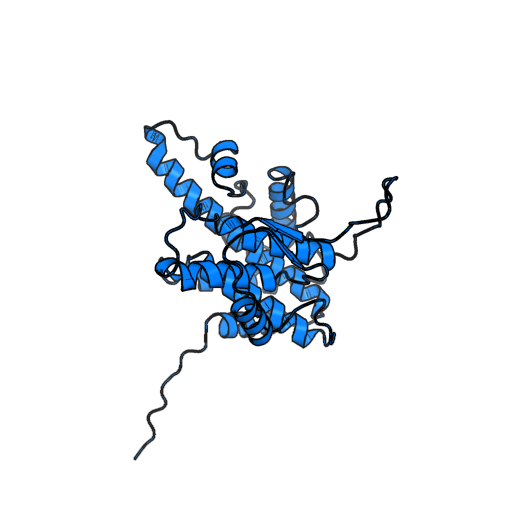61 1.00 83.06 78 PHE A O 1
ATOM 648 N N . TYR A 1 79 ? 1.391 -0.746 -13.910 1.00 85.88 79 TYR A N 1
ATOM 649 C CA . TYR A 1 79 ? 1.096 0.548 -14.503 1.00 85.88 79 TYR A CA 1
ATOM 650 C C . TYR A 1 79 ? 0.079 1.297 -13.635 1.00 85.88 79 TYR A C 1
ATOM 652 O O . TYR A 1 79 ? -0.979 0.753 -13.301 1.00 85.88 79 TYR A O 1
ATOM 660 N N . VAL A 1 80 ? 0.387 2.548 -13.282 1.00 89.88 80 VAL A N 1
ATOM 661 C CA . VAL A 1 80 ? -0.486 3.406 -12.472 1.00 89.88 80 VAL A CA 1
ATOM 662 C C . VAL A 1 80 ? -0.965 4.588 -13.313 1.00 89.88 80 VAL A C 1
ATOM 664 O O . VAL A 1 80 ? -0.161 5.464 -13.655 1.00 89.88 80 VAL A O 1
ATOM 667 N N . PRO A 1 81 ? -2.273 4.674 -13.616 1.00 90.94 81 PRO A N 1
ATOM 668 C CA . PRO A 1 81 ? -2.799 5.782 -14.397 1.00 90.94 81 PRO A CA 1
ATOM 669 C C . PRO A 1 81 ? -2.655 7.110 -13.636 1.00 90.94 81 PRO A C 1
ATOM 671 O O . PRO A 1 81 ? -2.657 7.117 -12.401 1.00 90.94 81 PRO A O 1
ATOM 674 N N . PRO A 1 82 ? -2.594 8.262 -14.329 1.00 89.88 82 PRO A N 1
ATOM 675 C CA . PRO A 1 82 ? -2.400 9.571 -13.697 1.00 89.88 82 PRO A CA 1
ATOM 676 C C . PRO A 1 82 ? -3.393 9.895 -12.570 1.00 89.88 82 PRO A C 1
ATOM 678 O O . PRO A 1 82 ? -3.006 10.486 -11.564 1.00 89.88 82 PRO A O 1
ATOM 681 N N . SER A 1 83 ? -4.651 9.460 -12.703 1.00 88.88 83 SER A N 1
ATOM 682 C CA . SER A 1 83 ? -5.706 9.627 -11.692 1.00 88.88 83 SER A CA 1
ATOM 683 C C . SER A 1 83 ? -5.550 8.728 -10.461 1.00 88.88 83 SER A C 1
ATOM 685 O O . SER A 1 83 ? -6.288 8.885 -9.499 1.00 88.88 83 SER A O 1
ATOM 687 N N . ALA A 1 84 ? -4.625 7.769 -10.478 1.00 92.31 84 ALA A N 1
ATOM 688 C CA . ALA A 1 84 ? -4.365 6.857 -9.368 1.00 92.31 84 ALA A CA 1
ATOM 689 C C . ALA A 1 84 ? -2.986 7.066 -8.721 1.00 92.31 84 ALA A C 1
ATOM 691 O O . ALA A 1 84 ? -2.674 6.417 -7.724 1.00 92.31 84 ALA A O 1
ATOM 692 N N . ARG A 1 85 ? -2.163 7.983 -9.251 1.00 91.25 85 ARG A N 1
ATOM 693 C CA . ARG A 1 85 ? -0.839 8.296 -8.693 1.00 91.25 85 ARG A CA 1
ATOM 694 C C . ARG A 1 85 ? -0.986 8.922 -7.305 1.00 91.25 85 ARG A C 1
ATOM 696 O O . ARG A 1 85 ? -1.793 9.831 -7.102 1.00 91.25 85 ARG A O 1
ATOM 703 N N . TRP A 1 86 ? -0.142 8.510 -6.359 1.00 90.81 86 TRP A N 1
ATOM 704 C CA . TRP A 1 86 ? -0.217 8.983 -4.970 1.00 90.81 86 TRP A CA 1
ATOM 705 C C . TRP A 1 86 ? -0.201 10.510 -4.823 1.00 90.81 86 TRP A C 1
ATOM 707 O O . TRP A 1 86 ? -0.994 11.061 -4.065 1.00 90.81 86 TRP A O 1
ATOM 717 N N . LYS A 1 87 ? 0.643 11.216 -5.591 1.00 90.25 87 LYS A N 1
ATOM 718 C CA . LYS A 1 87 ? 0.701 12.691 -5.589 1.00 90.25 87 LYS A CA 1
ATOM 719 C C . LYS A 1 87 ? -0.653 13.332 -5.930 1.00 90.25 87 LYS A C 1
ATOM 721 O O . LYS A 1 87 ? -1.021 14.342 -5.333 1.00 90.25 87 LYS A O 1
ATOM 726 N N . TRP A 1 88 ? -1.406 12.737 -6.859 1.00 92.06 88 TRP A N 1
ATOM 727 C CA . TRP A 1 88 ? -2.734 13.216 -7.248 1.00 92.06 88 TRP A CA 1
ATOM 728 C C . TRP A 1 88 ? -3.751 13.025 -6.115 1.00 92.06 88 TRP A C 1
ATOM 730 O O . TRP A 1 88 ? -4.485 13.954 -5.777 1.00 92.06 88 TRP A O 1
ATOM 740 N N . LEU A 1 89 ? -3.733 11.857 -5.467 1.0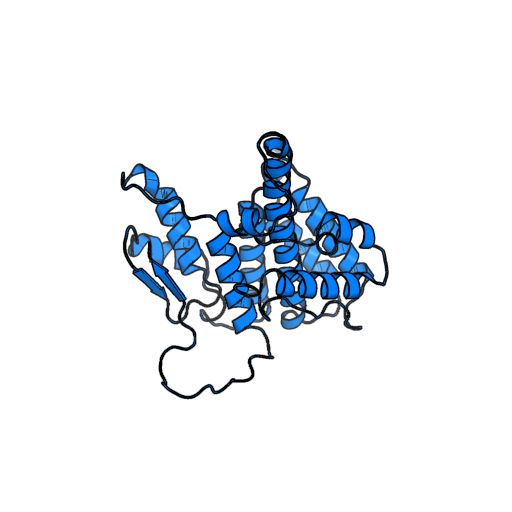0 91.69 89 LEU A N 1
ATOM 741 C CA . LEU A 1 89 ? -4.603 11.548 -4.326 1.00 91.69 89 LEU A CA 1
ATOM 742 C C . LEU A 1 89 ? -4.284 12.417 -3.106 1.00 91.69 89 LEU A C 1
ATOM 744 O O . LEU A 1 89 ? -5.195 12.930 -2.459 1.00 91.69 89 LEU A O 1
ATOM 748 N N . GLN A 1 90 ? -3.000 12.645 -2.827 1.00 90.12 90 GLN A N 1
ATOM 749 C CA . GLN A 1 90 ? -2.551 13.502 -1.733 1.00 90.12 90 GLN A CA 1
ATOM 750 C C . GLN A 1 90 ? -3.033 14.949 -1.916 1.00 90.12 90 GLN A C 1
ATOM 752 O O . GLN A 1 90 ? -3.544 15.554 -0.976 1.00 90.12 90 GLN A O 1
ATOM 757 N N . GLY A 1 91 ? -2.963 15.492 -3.138 1.00 90.56 91 GLY A N 1
ATOM 758 C CA . GLY A 1 91 ? -3.488 16.829 -3.443 1.00 90.56 91 GLY A CA 1
ATOM 759 C C . GLY A 1 91 ? -4.998 16.969 -3.205 1.00 90.56 91 GLY A C 1
ATOM 760 O O . GLY A 1 91 ? -5.491 18.069 -2.958 1.00 90.56 91 GLY A O 1
ATOM 761 N N . ARG A 1 92 ? -5.733 15.852 -3.229 1.00 91.12 92 ARG A N 1
ATOM 762 C CA . ARG A 1 92 ? -7.186 15.780 -3.028 1.00 91.12 92 ARG A CA 1
ATOM 763 C C . ARG A 1 92 ? -7.588 15.272 -1.644 1.00 91.12 92 ARG A C 1
ATOM 765 O O . ARG A 1 92 ? -8.778 15.240 -1.348 1.00 91.12 92 ARG A O 1
ATOM 772 N N . ALA A 1 93 ? -6.634 14.941 -0.771 1.00 89.38 93 ALA A N 1
ATOM 773 C CA . ALA A 1 93 ? -6.886 14.314 0.530 1.00 89.38 93 ALA A CA 1
ATOM 774 C C . ALA A 1 93 ? -7.817 15.130 1.446 1.00 89.38 93 ALA A C 1
ATOM 776 O O . ALA A 1 93 ? -8.539 14.568 2.265 1.00 89.38 93 ALA A O 1
ATOM 777 N N . LYS A 1 94 ? -7.834 16.459 1.286 1.00 89.06 94 LYS A N 1
ATOM 778 C CA . LYS A 1 94 ? -8.683 17.381 2.061 1.00 89.06 94 LYS A CA 1
ATOM 779 C C . LYS A 1 94 ? -10.101 17.531 1.503 1.00 89.06 94 LYS A C 1
ATOM 781 O O . LYS A 1 94 ? -10.938 18.162 2.146 1.00 89.06 94 LYS A O 1
ATOM 786 N N . LEU A 1 95 ? -10.374 17.010 0.307 1.00 89.75 95 LEU A N 1
ATOM 787 C CA . LEU A 1 95 ? -11.684 17.112 -0.326 1.00 89.75 95 LEU A CA 1
ATOM 788 C C . LEU A 1 95 ? -12.636 16.047 0.234 1.00 89.75 95 LEU A C 1
ATOM 790 O O . LEU A 1 95 ? -12.228 14.908 0.453 1.00 89.75 95 LEU A O 1
ATOM 794 N N . PRO A 1 96 ? -13.936 16.352 0.379 1.00 87.50 96 PRO A N 1
ATOM 795 C CA . PRO A 1 96 ? -14.924 15.360 0.809 1.00 87.50 96 PRO A CA 1
ATOM 796 C C . PRO A 1 96 ? -15.111 14.224 -0.215 1.00 87.50 96 PRO A C 1
ATOM 798 O O . PRO A 1 96 ? -15.610 13.155 0.130 1.00 87.50 96 PRO A O 1
ATOM 801 N N . THR A 1 97 ? -14.684 14.429 -1.466 1.00 90.50 97 THR A N 1
ATOM 802 C CA . THR A 1 97 ? -14.752 13.442 -2.555 1.00 90.50 97 THR A CA 1
ATOM 803 C C . THR A 1 97 ? -13.669 12.369 -2.486 1.00 90.50 97 THR A C 1
ATOM 805 O O . THR A 1 97 ? -13.747 11.408 -3.249 1.00 90.50 97 THR A O 1
ATOM 808 N N . ILE A 1 98 ? -12.701 12.483 -1.567 1.00 91.19 98 ILE A N 1
ATOM 809 C CA . ILE A 1 98 ? -11.514 11.616 -1.511 1.00 91.19 98 ILE A CA 1
ATOM 810 C C . ILE A 1 98 ? -11.850 10.120 -1.492 1.00 91.19 98 ILE A C 1
ATOM 812 O O . ILE A 1 98 ? -11.169 9.319 -2.121 1.00 91.19 98 ILE A O 1
ATOM 816 N N . GLY A 1 99 ? -12.943 9.731 -0.829 1.00 89.56 99 GLY A N 1
ATOM 817 C CA . GLY A 1 99 ? -13.380 8.335 -0.800 1.00 89.56 99 GLY A CA 1
ATOM 818 C C . GLY A 1 99 ? -13.724 7.786 -2.187 1.00 89.56 99 GLY A C 1
ATOM 819 O O . GLY A 1 99 ? -13.354 6.662 -2.507 1.00 89.56 99 GLY A O 1
ATOM 820 N N . LYS A 1 100 ? -14.389 8.593 -3.024 1.00 91.88 100 LYS A N 1
ATOM 821 C CA . LYS A 1 100 ? -14.694 8.228 -4.411 1.00 91.88 100 LYS A CA 1
ATOM 822 C C . LYS A 1 100 ? -13.434 8.256 -5.274 1.00 91.88 100 LYS A C 1
ATOM 824 O O . LYS A 1 100 ? -13.227 7.344 -6.058 1.00 91.88 100 LYS A O 1
ATOM 829 N N . ASP A 1 101 ? -12.579 9.257 -5.074 1.00 92.75 101 ASP A N 1
ATOM 830 C CA . ASP A 1 101 ? -11.322 9.391 -5.816 1.00 92.75 101 ASP A CA 1
ATOM 831 C C . ASP A 1 101 ? -10.408 8.160 -5.621 1.00 92.75 101 ASP A C 1
ATOM 833 O O . ASP A 1 101 ? -9.791 7.695 -6.576 1.00 92.75 101 ASP A O 1
ATOM 837 N N . ILE A 1 102 ? -10.360 7.588 -4.409 1.00 92.12 102 ILE A N 1
ATOM 838 C CA . ILE A 1 102 ? -9.607 6.352 -4.137 1.00 92.12 102 ILE A CA 1
ATOM 839 C C . ILE A 1 102 ? -10.282 5.135 -4.773 1.00 92.12 102 ILE A C 1
ATOM 841 O O . ILE A 1 102 ? -9.592 4.315 -5.371 1.00 92.12 102 ILE A O 1
ATOM 845 N N . ASP A 1 103 ? -11.607 4.993 -4.661 1.00 92.00 103 ASP A N 1
ATOM 846 C CA . ASP A 1 103 ? -12.319 3.871 -5.290 1.00 92.00 103 ASP A CA 1
ATOM 847 C C . ASP A 1 103 ? -12.123 3.883 -6.820 1.00 92.00 103 ASP A C 1
ATOM 849 O O . ASP A 1 103 ? -11.799 2.850 -7.409 1.00 92.00 103 ASP A O 1
ATOM 853 N N . ASP A 1 104 ? -12.234 5.057 -7.450 1.00 93.25 104 ASP A N 1
ATOM 854 C CA . ASP A 1 104 ? -12.006 5.252 -8.885 1.00 93.25 104 ASP A CA 1
ATOM 855 C C . ASP A 1 104 ? -10.542 4.943 -9.264 1.00 93.25 104 ASP A C 1
ATOM 857 O O . ASP A 1 104 ? -10.287 4.294 -10.283 1.00 93.25 104 ASP A O 1
ATOM 861 N N . ALA A 1 105 ? -9.575 5.331 -8.424 1.00 92.94 105 ALA A N 1
ATOM 862 C CA . ALA A 1 105 ? -8.162 4.998 -8.601 1.00 92.94 105 ALA A CA 1
ATOM 863 C C . ALA A 1 105 ? -7.900 3.484 -8.539 1.00 92.94 105 ALA A C 1
ATOM 865 O O . ALA A 1 105 ? -7.206 2.945 -9.403 1.00 92.94 105 ALA A O 1
ATOM 866 N N . MET A 1 106 ? -8.487 2.783 -7.562 1.00 89.94 106 MET A N 1
ATOM 867 C CA . MET A 1 106 ? -8.368 1.327 -7.440 1.00 89.94 106 MET A CA 1
ATOM 868 C C . MET A 1 106 ? -8.948 0.628 -8.674 1.00 89.94 106 MET A C 1
ATOM 870 O O . MET A 1 106 ? -8.294 -0.236 -9.251 1.00 89.94 106 MET A O 1
ATOM 874 N N . VAL A 1 107 ? -10.134 1.0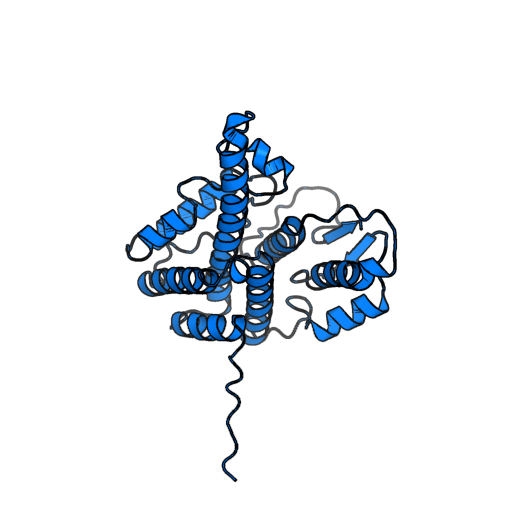42 -9.135 1.00 91.44 107 VAL A N 1
ATOM 875 C CA . VAL A 1 107 ? -10.763 0.497 -10.352 1.00 91.44 107 VAL A CA 1
ATOM 876 C C . VAL A 1 107 ? -9.893 0.732 -11.589 1.00 91.44 107 VAL A C 1
ATOM 878 O O . VAL A 1 107 ? -9.749 -0.167 -12.420 1.00 91.44 107 VAL A O 1
ATOM 881 N N . ALA A 1 108 ? -9.298 1.919 -11.722 1.00 91.62 108 ALA A N 1
ATOM 882 C CA . ALA A 1 108 ? -8.425 2.240 -12.845 1.00 91.62 108 ALA A CA 1
ATOM 883 C C . ALA A 1 108 ? -7.163 1.355 -12.857 1.00 91.62 108 ALA A C 1
ATOM 885 O O . ALA A 1 108 ? -6.816 0.805 -13.902 1.00 91.62 108 ALA A O 1
ATOM 886 N N . ILE A 1 109 ? -6.541 1.131 -11.693 1.00 89.88 109 ILE A N 1
ATOM 887 C CA . ILE A 1 109 ? -5.390 0.226 -11.554 1.00 89.88 109 ILE A CA 1
ATOM 888 C C . ILE A 1 109 ? -5.776 -1.218 -11.909 1.00 89.88 109 ILE A C 1
ATOM 890 O O . ILE A 1 109 ? -5.041 -1.878 -12.644 1.00 89.88 109 ILE A O 1
ATOM 894 N N . GLU A 1 110 ? -6.924 -1.721 -11.439 1.00 87.56 110 GLU A N 1
ATOM 895 C CA . GLU A 1 110 ? -7.387 -3.079 -11.779 1.00 87.56 110 GLU A CA 1
ATOM 896 C C . GLU A 1 110 ? -7.623 -3.243 -13.286 1.00 87.56 110 GLU A C 1
ATOM 898 O O . GLU A 1 110 ? -7.293 -4.284 -13.860 1.00 87.56 110 GLU A O 1
ATOM 903 N N . LYS A 1 111 ? -8.181 -2.214 -13.936 1.00 88.81 111 LYS A N 1
ATOM 904 C CA . LYS A 1 111 ? -8.464 -2.217 -15.376 1.00 88.81 111 LYS A CA 1
ATOM 905 C C . LYS A 1 111 ? -7.187 -2.285 -16.211 1.00 88.81 111 LYS A C 1
ATOM 907 O O . LYS A 1 111 ? -7.166 -2.992 -17.218 1.00 88.81 111 LYS A O 1
ATOM 912 N N . ASP A 1 112 ? -6.147 -1.569 -15.797 1.00 86.62 112 ASP A N 1
ATOM 913 C CA . ASP A 1 112 ? -4.872 -1.521 -16.513 1.00 86.62 112 ASP A CA 1
ATOM 914 C C . ASP A 1 112 ? -3.955 -2.711 -16.200 1.00 86.62 112 ASP A C 1
ATOM 916 O O . ASP A 1 112 ? -3.076 -3.023 -17.001 1.00 86.62 112 ASP A O 1
ATOM 920 N N . ASN A 1 113 ? -4.203 -3.433 -15.100 1.00 83.25 113 ASN A N 1
ATOM 921 C CA . ASN A 1 113 ? -3.402 -4.582 -14.664 1.00 83.25 113 ASN A CA 1
ATOM 922 C C . ASN A 1 113 ? -4.260 -5.855 -14.443 1.00 83.25 113 ASN A C 1
ATOM 924 O O . ASN A 1 113 ? -4.243 -6.449 -13.356 1.00 83.25 113 ASN A O 1
ATOM 928 N N . PRO A 1 114 ? -5.005 -6.335 -15.461 1.00 78.38 114 PRO A N 1
ATOM 929 C CA . PRO A 1 114 ? -6.038 -7.359 -15.285 1.00 78.38 114 PRO A CA 1
ATOM 930 C C . PRO A 1 114 ? -5.499 -8.752 -14.934 1.00 78.38 114 PRO A C 1
ATOM 932 O O . PRO A 1 114 ? -6.244 -9.572 -14.401 1.00 78.38 114 PRO A O 1
ATOM 935 N N . LYS A 1 115 ? -4.226 -9.043 -15.237 1.00 72.12 115 LYS A N 1
ATOM 936 C CA . LYS A 1 115 ? -3.614 -10.356 -14.973 1.00 72.12 115 LYS A CA 1
ATOM 937 C C . LYS A 1 115 ? -3.376 -10.607 -13.480 1.00 72.12 115 LYS A C 1
ATOM 939 O O . LYS A 1 115 ? -3.540 -11.738 -13.037 1.00 72.12 115 LYS A O 1
ATOM 944 N N . SER A 1 116 ? -3.044 -9.567 -12.714 1.00 68.56 116 SER A N 1
ATOM 945 C CA . SER A 1 116 ? -2.572 -9.724 -11.330 1.00 68.56 116 SER A CA 1
ATOM 946 C C . SER A 1 116 ? -3.510 -9.121 -10.283 1.00 68.56 116 SER A C 1
ATOM 948 O O . SER A 1 116 ? -3.577 -9.639 -9.172 1.00 68.56 116 SER A O 1
ATOM 950 N N . LEU A 1 117 ? -4.257 -8.059 -10.619 1.00 74.19 117 LEU A N 1
ATOM 951 C CA . LEU A 1 117 ? -5.019 -7.266 -9.638 1.00 74.19 117 LEU A CA 1
ATOM 952 C C . LEU A 1 117 ? -6.544 -7.388 -9.757 1.00 74.19 117 LEU A C 1
ATOM 954 O O . LEU A 1 117 ? -7.275 -6.677 -9.072 1.00 74.19 117 LEU A O 1
ATOM 958 N N . ARG A 1 118 ? -7.062 -8.289 -10.597 1.00 74.19 118 ARG A N 1
ATOM 959 C CA . ARG A 1 118 ? -8.510 -8.432 -10.793 1.00 74.19 118 ARG A CA 1
ATOM 960 C C . ARG A 1 118 ? -9.232 -8.805 -9.490 1.00 74.19 118 ARG A C 1
ATOM 962 O O . ARG A 1 118 ? -9.001 -9.886 -8.953 1.00 74.19 118 ARG A O 1
ATOM 969 N N . ASP A 1 119 ? -10.147 -7.936 -9.051 1.00 75.62 119 ASP A N 1
ATOM 970 C CA . ASP A 1 119 ? -10.961 -8.082 -7.831 1.00 75.62 119 ASP A CA 1
ATOM 971 C C . ASP A 1 119 ? -10.141 -8.200 -6.529 1.00 75.62 119 ASP A C 1
ATOM 973 O O . ASP A 1 119 ? -10.634 -8.685 -5.508 1.00 75.62 119 ASP A O 1
ATOM 977 N N . VAL A 1 120 ? -8.890 -7.735 -6.558 1.00 76.06 120 VAL A N 1
ATOM 978 C CA . VAL A 1 120 ? -7.966 -7.759 -5.419 1.00 76.06 120 VAL A CA 1
ATOM 979 C C . VAL A 1 120 ? -8.034 -6.460 -4.623 1.00 76.06 120 VAL A C 1
ATOM 981 O O . VAL A 1 120 ? -7.825 -6.479 -3.417 1.00 76.06 120 VAL A O 1
ATOM 984 N N . LEU A 1 121 ? -8.308 -5.315 -5.250 1.00 81.19 121 LEU A N 1
ATOM 985 C CA . LEU A 1 121 ? -8.243 -4.036 -4.549 1.00 81.19 121 LEU A CA 1
ATOM 986 C C . LEU A 1 121 ? -9.564 -3.740 -3.819 1.00 81.19 121 LEU A C 1
ATOM 988 O O . LEU A 1 121 ? -10.650 -3.892 -4.399 1.00 81.19 121 LEU A O 1
ATOM 992 N N . PRO A 1 122 ? -9.509 -3.299 -2.544 1.00 82.69 122 PRO A N 1
ATOM 993 C CA . PRO A 1 122 ? -10.703 -2.906 -1.809 1.00 82.69 122 PRO A CA 1
ATOM 994 C C . PRO A 1 122 ? -11.312 -1.638 -2.421 1.00 82.69 122 PRO A C 1
ATOM 996 O O . PRO A 1 122 ? -10.608 -0.672 -2.691 1.00 82.69 122 PRO A O 1
ATOM 999 N N . LYS A 1 123 ? -12.636 -1.642 -2.602 1.00 85.81 123 LYS A N 1
ATOM 1000 C CA . LYS A 1 123 ? -13.430 -0.547 -3.196 1.00 85.81 123 LYS A CA 1
ATOM 1001 C C . LYS A 1 123 ? -14.495 -0.060 -2.206 1.00 85.81 123 LYS A C 1
ATOM 1003 O O . LYS A 1 123 ? -15.694 -0.123 -2.466 1.00 85.81 123 LYS A O 1
ATOM 1008 N N . VAL A 1 124 ? -14.055 0.233 -0.983 1.00 83.56 124 VAL A N 1
ATOM 1009 C CA . VAL A 1 124 ? -14.924 0.515 0.176 1.00 83.56 124 VAL A CA 1
ATOM 1010 C C . VAL A 1 124 ? -14.744 1.935 0.717 1.00 83.56 124 VAL A C 1
ATOM 1012 O O . VAL A 1 124 ? -15.294 2.266 1.767 1.00 83.56 124 VAL A O 1
ATOM 1015 N N . TYR A 1 125 ? -13.985 2.787 0.025 1.00 84.69 125 TYR A N 1
ATOM 1016 C CA . TYR A 1 125 ? -13.568 4.089 0.543 1.00 84.69 125 TYR A CA 1
ATOM 1017 C C . TYR A 1 125 ? -14.661 5.159 0.413 1.00 84.69 125 TYR A C 1
ATOM 1019 O O . TYR A 1 125 ? -14.707 6.108 1.203 1.00 84.69 125 TYR A O 1
ATOM 1027 N N . SER A 1 126 ? -15.599 5.002 -0.522 1.00 82.44 126 SER A N 1
ATOM 1028 C CA . SER A 1 126 ? -16.765 5.881 -0.683 1.00 82.44 126 SER A CA 1
ATOM 1029 C C . SER A 1 126 ? -17.850 5.688 0.383 1.00 82.44 126 SER A C 1
ATOM 1031 O O . SER A 1 126 ? -18.649 6.600 0.580 1.00 82.44 126 SER A O 1
ATOM 1033 N N . GLN A 1 127 ? -17.828 4.602 1.162 1.00 80.50 127 GLN A N 1
ATOM 1034 C CA . GLN A 1 127 ? -18.869 4.279 2.150 1.00 80.50 127 GLN A CA 1
ATOM 1035 C C . GLN A 1 127 ? -19.069 5.383 3.208 1.00 80.50 127 GLN A C 1
ATOM 1037 O O . GLN A 1 127 ? -18.102 5.981 3.685 1.00 80.50 127 GLN A O 1
ATOM 1042 N N . GLU A 1 128 ? -20.323 5.636 3.602 1.00 73.19 128 GLU A N 1
ATOM 1043 C CA . GLU A 1 128 ? -20.692 6.714 4.544 1.00 73.19 128 GLU A CA 1
ATOM 1044 C C . GLU A 1 128 ? -20.139 6.507 5.956 1.00 73.19 128 GLU A C 1
ATOM 1046 O O . GLU A 1 128 ? -19.800 7.466 6.642 1.00 73.19 128 GLU A O 1
ATOM 1051 N N . LYS A 1 129 ? -19.974 5.248 6.374 1.00 75.50 129 LYS A N 1
ATOM 1052 C CA . LYS A 1 129 ? -19.374 4.893 7.670 1.00 75.50 129 LYS A CA 1
ATOM 1053 C C . LYS A 1 129 ? -17.905 5.310 7.809 1.00 75.50 129 LYS A C 1
ATOM 1055 O O . LYS A 1 129 ? -17.369 5.278 8.914 1.00 75.50 129 LYS A O 1
ATOM 1060 N N . LEU A 1 130 ? -17.252 5.669 6.703 1.00 77.62 130 LEU A N 1
ATOM 1061 C CA . LEU A 1 130 ? -15.869 6.119 6.691 1.00 77.62 130 LEU A CA 1
ATOM 1062 C C . LEU A 1 130 ? -15.813 7.648 6.763 1.00 77.62 130 LEU A C 1
ATOM 1064 O O . LEU A 1 130 ? -16.190 8.334 5.809 1.00 77.62 130 LEU A O 1
ATOM 1068 N N . ASP A 1 131 ? -15.278 8.170 7.867 1.00 83.56 131 ASP A N 1
ATOM 1069 C CA . ASP A 1 131 ? -15.024 9.601 8.031 1.00 83.56 131 ASP A CA 1
ATOM 1070 C C . ASP A 1 131 ? -13.960 10.080 7.029 1.00 83.56 131 ASP A C 1
ATOM 1072 O O . ASP A 1 131 ? -12.784 9.709 7.109 1.00 83.56 131 ASP A O 1
ATOM 1076 N N . LYS A 1 132 ? -14.376 10.923 6.078 1.00 85.56 132 LYS A N 1
ATOM 1077 C CA . LYS A 1 132 ? -13.513 11.402 4.988 1.00 85.56 132 LYS A CA 1
ATOM 1078 C C . LYS A 1 132 ? -12.355 12.262 5.499 1.00 85.56 132 LYS A C 1
ATOM 1080 O O . LYS A 1 132 ? -11.274 12.221 4.919 1.00 85.56 132 LYS A O 1
ATOM 1085 N N . ALA A 1 133 ? -12.537 12.971 6.616 1.00 86.12 133 ALA A N 1
ATOM 1086 C CA . ALA A 1 133 ? -11.468 13.755 7.236 1.00 86.12 133 ALA A CA 1
ATOM 1087 C C . ALA A 1 133 ? -10.383 12.857 7.856 1.00 86.12 133 ALA A C 1
ATOM 1089 O O . ALA A 1 133 ? -9.184 13.114 7.705 1.00 86.12 133 ALA A O 1
ATOM 1090 N N . SER A 1 134 ? -10.795 11.770 8.516 1.00 85.19 134 SER A N 1
ATOM 1091 C CA . SER A 1 134 ? -9.869 10.758 9.036 1.00 85.19 134 SER A CA 1
ATOM 1092 C C . SER A 1 134 ? -9.131 10.030 7.905 1.00 85.19 134 SER A C 1
ATOM 1094 O O . SER A 1 134 ? -7.937 9.766 8.037 1.00 85.19 134 SER A O 1
ATOM 1096 N N . LEU A 1 135 ? -9.794 9.784 6.767 1.00 86.81 135 LEU A N 1
ATOM 1097 C CA . LEU A 1 135 ? -9.162 9.210 5.575 1.00 86.81 135 LEU A CA 1
ATOM 1098 C C . LEU A 1 135 ? -8.082 10.128 4.989 1.00 86.81 135 LEU A C 1
ATOM 1100 O O . LEU A 1 135 ? -6.969 9.673 4.737 1.00 86.81 135 LEU A O 1
ATOM 1104 N N . GLY A 1 136 ? -8.374 11.422 4.830 1.00 88.06 136 GLY A N 1
ATOM 1105 C CA . GLY A 1 136 ? -7.386 12.404 4.375 1.00 88.06 136 GLY A CA 1
ATOM 1106 C C . GLY A 1 136 ? -6.174 12.484 5.304 1.00 88.06 136 GLY A C 1
ATOM 1107 O O . GLY A 1 136 ? -5.032 12.446 4.853 1.00 88.06 136 GLY A O 1
ATOM 1108 N N . SER A 1 137 ? -6.421 12.470 6.617 1.00 88.19 137 SER A N 1
ATOM 1109 C CA . SER A 1 137 ? -5.360 12.460 7.634 1.00 88.19 137 SER A CA 1
ATOM 1110 C C . SER A 1 137 ? -4.487 11.201 7.558 1.00 88.19 137 SER A C 1
ATOM 1112 O O . SER A 1 137 ? -3.281 11.267 7.795 1.00 88.19 137 SER A O 1
ATOM 1114 N N . LEU A 1 138 ? -5.076 10.051 7.216 1.00 87.31 138 LEU A N 1
ATOM 1115 C CA . LEU A 1 138 ? -4.348 8.796 7.031 1.00 87.31 138 LEU A CA 1
ATOM 1116 C C . LEU A 1 138 ? -3.444 8.842 5.788 1.00 87.31 138 LEU A C 1
ATOM 1118 O O . LEU A 1 138 ? -2.308 8.372 5.844 1.00 87.31 138 LEU A O 1
ATOM 1122 N N . ILE A 1 139 ? -3.908 9.448 4.692 1.00 88.75 139 ILE A N 1
ATOM 1123 C CA . ILE A 1 139 ? -3.099 9.670 3.480 1.00 88.75 139 ILE A CA 1
ATOM 1124 C C . ILE A 1 139 ? -1.916 10.594 3.789 1.00 88.75 139 ILE A C 1
ATOM 1126 O O . ILE A 1 139 ? -0.782 10.296 3.406 1.00 88.75 139 ILE A O 1
ATOM 1130 N N . ASP A 1 140 ? -2.146 11.679 4.527 1.00 88.00 140 ASP A N 1
ATOM 1131 C CA . ASP A 1 140 ? -1.086 12.607 4.933 1.00 88.00 140 ASP A CA 1
ATOM 1132 C C . ASP A 1 140 ? -0.056 11.931 5.855 1.00 88.00 140 ASP A C 1
ATOM 1134 O O . ASP A 1 140 ? 1.155 12.120 5.695 1.00 88.00 140 ASP A O 1
ATOM 1138 N N . LEU A 1 141 ? -0.515 11.078 6.776 1.00 86.00 141 LEU A N 1
ATOM 1139 C CA . LEU A 1 141 ? 0.347 10.286 7.653 1.00 86.00 141 LEU A CA 1
ATOM 1140 C C . LEU A 1 141 ? 1.251 9.335 6.854 1.00 86.00 141 LEU A C 1
ATOM 1142 O O . LEU A 1 141 ? 2.464 9.313 7.072 1.00 86.00 141 LEU A O 1
ATOM 1146 N N . LEU A 1 142 ? 0.671 8.569 5.924 1.00 83.62 142 LEU A N 1
ATOM 1147 C CA . LEU A 1 142 ? 1.415 7.637 5.070 1.00 83.62 142 LEU A CA 1
ATOM 1148 C C . LEU A 1 142 ? 2.398 8.375 4.152 1.00 83.62 142 LEU A C 1
ATOM 1150 O O . LEU A 1 142 ? 3.516 7.910 3.945 1.00 83.62 142 LEU A O 1
ATOM 1154 N N . SER A 1 143 ? 2.023 9.560 3.669 1.00 81.94 143 SER A N 1
ATOM 1155 C CA . SER A 1 143 ? 2.911 10.416 2.875 1.00 81.94 143 SER A CA 1
ATOM 1156 C C . SER A 1 143 ? 4.113 10.889 3.695 1.00 81.94 143 SER A C 1
ATOM 1158 O O . SER A 1 143 ? 5.254 10.786 3.245 1.00 81.94 143 SER A O 1
ATOM 1160 N N . THR A 1 144 ? 3.871 11.348 4.926 1.00 75.31 144 THR A N 1
ATOM 1161 C CA . THR A 1 144 ? 4.912 11.843 5.844 1.00 75.31 144 THR A CA 1
ATOM 1162 C C . THR A 1 144 ? 5.908 10.754 6.226 1.00 75.31 144 THR A C 1
ATOM 1164 O O . THR A 1 144 ? 7.106 11.014 6.297 1.00 75.31 144 THR A O 1
ATOM 1167 N N . ALA A 1 145 ? 5.443 9.519 6.413 1.00 63.19 145 ALA A N 1
ATOM 1168 C CA . ALA A 1 145 ? 6.316 8.397 6.743 1.00 63.19 145 ALA A CA 1
ATOM 1169 C C . ALA A 1 145 ? 7.315 8.034 5.632 1.00 63.19 145 ALA A C 1
ATOM 1171 O O . ALA A 1 145 ? 8.376 7.499 5.931 1.00 63.19 145 ALA A O 1
ATOM 1172 N N . THR A 1 146 ? 7.004 8.367 4.376 1.00 55.03 146 THR A N 1
ATOM 1173 C CA . THR A 1 146 ? 7.883 8.148 3.210 1.00 55.03 146 THR A CA 1
ATOM 1174 C C . THR A 1 146 ? 8.739 9.363 2.832 1.00 55.03 146 THR A C 1
ATOM 1176 O O . THR A 1 146 ? 9.580 9.275 1.942 1.00 55.03 146 THR A O 1
ATOM 1179 N N . LEU A 1 147 ? 8.540 10.513 3.488 1.00 49.41 147 LEU A N 1
ATOM 1180 C CA . LEU A 1 147 ? 9.239 11.771 3.179 1.00 49.41 147 LEU A CA 1
ATOM 1181 C C . LEU A 1 147 ? 10.650 11.867 3.800 1.00 49.41 147 LEU A C 1
ATOM 1183 O O . LEU A 1 147 ? 11.348 12.856 3.579 1.00 49.41 147 LEU A O 1
ATOM 1187 N N . GLY A 1 148 ? 11.093 10.863 4.563 1.00 38.81 148 GLY A N 1
ATOM 1188 C CA . GLY A 1 148 ? 12.417 10.841 5.187 1.00 38.81 148 GLY A CA 1
ATOM 1189 C C . GLY A 1 148 ? 13.455 10.081 4.363 1.00 38.81 148 GLY A C 1
ATOM 1190 O O . GLY A 1 148 ? 13.501 8.874 4.451 1.00 38.81 148 GLY A O 1
ATOM 1191 N N . THR A 1 149 ? 14.317 10.786 3.629 1.00 41.28 149 THR A N 1
ATOM 1192 C CA . THR A 1 149 ? 15.493 10.255 2.899 1.00 41.28 149 THR A CA 1
ATOM 1193 C C . THR A 1 149 ? 15.219 9.205 1.804 1.00 41.28 149 THR A C 1
ATOM 1195 O O . THR A 1 149 ? 14.206 8.510 1.779 1.00 41.28 149 THR A O 1
ATOM 1198 N N . LYS A 1 150 ? 16.143 9.096 0.836 1.00 47.91 150 LYS A N 1
ATOM 1199 C CA . LYS A 1 150 ? 16.082 8.077 -0.231 1.00 47.91 150 LYS A CA 1
ATOM 1200 C C . LYS A 1 150 ? 16.055 6.653 0.346 1.00 47.91 150 LYS A C 1
ATOM 1202 O O . LYS A 1 150 ? 15.537 5.752 -0.301 1.00 47.91 150 LYS A O 1
ATOM 1207 N N . GLU A 1 151 ? 16.539 6.467 1.580 1.00 43.81 151 GLU A N 1
ATOM 1208 C CA . GLU A 1 151 ? 16.444 5.195 2.291 1.00 43.81 151 GLU A CA 1
ATOM 1209 C C . GLU A 1 151 ? 15.021 4.879 2.799 1.00 43.81 151 GLU A C 1
ATOM 1211 O O . GLU A 1 151 ? 14.654 3.708 2.738 1.00 43.81 151 GLU A O 1
ATOM 1216 N N . ALA A 1 152 ? 14.180 5.847 3.225 1.00 47.56 152 ALA A N 1
ATOM 1217 C CA . ALA A 1 152 ? 12.777 5.557 3.608 1.00 47.56 152 ALA A CA 1
ATOM 1218 C C . ALA A 1 152 ? 11.777 5.499 2.450 1.00 47.56 152 ALA A C 1
ATOM 1220 O O . ALA A 1 152 ? 10.628 5.104 2.650 1.00 47.56 152 ALA A O 1
ATOM 1221 N N . GLN A 1 153 ? 12.225 5.817 1.237 1.00 52.50 153 GLN A N 1
ATOM 1222 C CA . GLN A 1 153 ? 11.518 5.478 0.001 1.00 52.50 153 GLN A CA 1
ATOM 1223 C C . GLN A 1 153 ? 11.770 4.028 -0.438 1.00 52.50 153 GLN A C 1
ATOM 1225 O O . GLN A 1 153 ? 11.201 3.588 -1.435 1.00 52.50 153 GLN A O 1
ATOM 1230 N N . SER A 1 154 ? 12.608 3.269 0.282 1.00 56.62 154 SER A N 1
ATOM 1231 C CA . SER A 1 154 ? 12.840 1.867 -0.055 1.00 56.62 154 SER A CA 1
ATOM 1232 C C . SER A 1 154 ? 11.549 1.056 0.078 1.00 56.62 154 SER A C 1
ATOM 1234 O O . SER A 1 154 ? 10.852 1.088 1.099 1.00 56.62 154 SER A O 1
ATOM 1236 N N . LYS A 1 155 ? 11.259 0.284 -0.974 1.00 62.16 155 LYS A N 1
ATOM 1237 C CA . LYS A 1 155 ? 10.191 -0.727 -1.040 1.00 62.16 155 LYS A CA 1
ATOM 1238 C C . LYS A 1 155 ? 10.158 -1.608 0.220 1.00 62.16 155 LYS A C 1
ATOM 1240 O O . LYS A 1 155 ? 9.083 -1.983 0.690 1.00 62.16 155 LYS A O 1
ATOM 1245 N N . ASP A 1 156 ? 11.323 -1.841 0.816 1.00 65.31 156 ASP A N 1
ATOM 1246 C CA . ASP A 1 156 ? 11.533 -2.668 2.003 1.00 65.31 156 ASP A CA 1
ATOM 1247 C C . ASP A 1 156 ? 10.892 -2.100 3.272 1.00 65.31 156 ASP A C 1
ATOM 1249 O O . ASP A 1 156 ? 10.419 -2.860 4.119 1.00 65.31 156 ASP A O 1
ATOM 1253 N N . ILE A 1 157 ? 10.849 -0.773 3.437 1.00 74.12 157 ILE A N 1
ATOM 1254 C CA . ILE A 1 157 ? 10.255 -0.155 4.631 1.00 74.12 157 ILE A CA 1
ATOM 1255 C C . ILE A 1 157 ? 8.735 -0.246 4.584 1.00 74.12 157 ILE A C 1
ATOM 1257 O O . ILE A 1 157 ? 8.121 -0.635 5.578 1.00 74.12 157 ILE A O 1
ATOM 1261 N N . LEU A 1 158 ? 8.118 0.029 3.432 1.00 75.44 158 LEU A N 1
ATOM 1262 C CA . LEU A 1 158 ? 6.676 -0.168 3.265 1.00 75.44 158 LEU A CA 1
ATOM 1263 C C . LEU A 1 158 ? 6.291 -1.647 3.413 1.00 75.44 158 LEU A C 1
ATOM 1265 O O . LEU A 1 158 ? 5.276 -1.941 4.043 1.00 75.44 158 LEU A O 1
ATOM 1269 N N . GLY A 1 159 ? 7.140 -2.565 2.935 1.00 75.31 159 GLY A N 1
ATOM 1270 C CA . GLY A 1 159 ? 7.024 -4.004 3.183 1.00 75.31 159 GLY A CA 1
ATOM 1271 C C . GLY A 1 159 ? 6.974 -4.355 4.672 1.00 75.31 159 GLY A C 1
ATOM 1272 O O . GLY A 1 159 ? 6.025 -4.986 5.139 1.00 75.31 159 GLY A O 1
ATOM 1273 N N . LYS A 1 160 ? 7.948 -3.870 5.452 1.00 78.62 160 LYS A N 1
ATOM 1274 C CA . LYS A 1 160 ? 8.015 -4.087 6.910 1.00 78.62 160 LYS A CA 1
ATOM 1275 C C . LYS A 1 160 ? 6.822 -3.486 7.651 1.00 78.62 160 LYS A C 1
ATOM 1277 O O . LYS A 1 160 ? 6.265 -4.126 8.543 1.00 78.62 160 LYS A O 1
ATOM 1282 N N . VAL A 1 161 ? 6.401 -2.279 7.271 1.00 82.75 161 VAL A N 1
ATOM 1283 C CA . VAL A 1 161 ? 5.202 -1.634 7.828 1.00 82.75 161 VAL A CA 1
ATOM 1284 C C . VAL A 1 161 ? 3.967 -2.484 7.539 1.00 82.75 161 VAL A C 1
ATOM 1286 O O . VAL A 1 161 ? 3.168 -2.727 8.439 1.00 82.75 161 VAL A O 1
ATOM 1289 N N . PHE A 1 162 ? 3.820 -2.982 6.315 1.00 81.69 162 PHE A N 1
ATOM 1290 C CA . PHE A 1 162 ? 2.696 -3.825 5.930 1.00 81.69 162 PHE A CA 1
ATOM 1291 C C . PHE A 1 162 ? 2.656 -5.143 6.723 1.00 81.69 162 PHE A C 1
ATOM 1293 O O . PHE A 1 162 ? 1.621 -5.467 7.308 1.00 81.69 162 PHE A O 1
ATOM 1300 N N . GLU A 1 163 ? 3.782 -5.861 6.821 1.00 79.38 163 GLU A N 1
ATOM 1301 C CA . GLU A 1 163 ? 3.914 -7.077 7.642 1.00 79.38 163 GLU A CA 1
ATOM 1302 C C . GLU A 1 163 ? 3.559 -6.809 9.113 1.00 79.38 163 GLU A C 1
ATOM 1304 O O . GLU A 1 163 ? 2.838 -7.586 9.747 1.00 79.38 163 GLU A O 1
ATOM 1309 N N . TYR A 1 164 ? 4.030 -5.685 9.660 1.00 84.19 164 TYR A N 1
ATOM 1310 C CA . TYR A 1 164 ? 3.726 -5.287 11.029 1.00 84.19 164 TYR A CA 1
ATOM 1311 C C . TYR A 1 164 ? 2.225 -5.046 11.226 1.00 84.19 164 TYR A C 1
ATOM 1313 O O . TYR A 1 164 ? 1.644 -5.539 12.194 1.00 84.19 164 TYR A O 1
ATOM 1321 N N . PHE A 1 165 ? 1.579 -4.327 10.304 1.00 85.06 165 PHE A N 1
ATOM 1322 C CA . PHE A 1 165 ? 0.142 -4.053 10.367 1.00 85.06 165 PHE A CA 1
ATOM 1323 C C . PHE A 1 165 ? -0.673 -5.345 10.262 1.00 85.06 165 PHE A C 1
ATOM 1325 O O . PHE A 1 165 ? -1.621 -5.516 11.026 1.00 85.06 165 PHE A O 1
ATOM 1332 N N . LEU A 1 166 ? -0.279 -6.283 9.394 1.00 81.06 166 LEU A N 1
ATOM 1333 C CA . LEU A 1 166 ? -0.894 -7.611 9.320 1.00 81.06 166 LEU A CA 1
ATOM 1334 C C . LEU A 1 166 ? -0.847 -8.342 10.667 1.00 81.06 166 LEU A C 1
ATOM 1336 O O . LEU A 1 166 ? -1.876 -8.833 11.134 1.00 81.06 166 LEU A O 1
ATOM 1340 N N . GLY A 1 167 ? 0.319 -8.361 11.320 1.00 80.19 167 GLY A N 1
ATOM 1341 C CA . GLY A 1 167 ? 0.474 -8.969 12.641 1.00 80.19 167 GLY A CA 1
ATOM 1342 C C . GLY A 1 167 ? -0.386 -8.289 13.711 1.00 80.19 167 GLY A C 1
ATOM 1343 O O . GLY A 1 167 ? -1.058 -8.967 14.488 1.00 80.19 167 GLY A O 1
ATOM 1344 N N . GLN A 1 168 ? -0.431 -6.952 13.733 1.00 84.69 168 GLN A N 1
ATOM 1345 C CA . GLN A 1 168 ? -1.254 -6.205 14.693 1.00 84.69 168 GLN A CA 1
ATOM 1346 C C . GLN A 1 168 ? -2.755 -6.432 14.487 1.00 84.69 168 GLN A C 1
ATOM 1348 O O . GLN A 1 168 ? -3.482 -6.629 15.461 1.00 84.69 168 GLN A O 1
ATOM 1353 N N . PHE A 1 169 ? -3.232 -6.462 13.239 1.00 83.06 169 PHE A N 1
ATOM 1354 C CA . PHE A 1 169 ? -4.635 -6.762 12.952 1.00 83.06 169 PHE A CA 1
ATOM 1355 C C . PHE A 1 169 ? -5.001 -8.205 13.304 1.00 83.06 169 PHE A C 1
ATOM 1357 O O . PHE A 1 169 ? -6.084 -8.432 13.840 1.00 83.06 169 PHE A O 1
ATOM 1364 N N . ALA A 1 170 ? -4.102 -9.169 13.084 1.00 79.00 170 ALA A N 1
ATOM 1365 C CA . ALA A 1 170 ? -4.318 -10.551 13.508 1.00 79.00 170 ALA A CA 1
ATOM 1366 C C . ALA A 1 170 ? -4.452 -10.669 15.038 1.00 79.00 170 ALA A C 1
ATOM 1368 O O . ALA A 1 170 ? -5.350 -11.357 15.527 1.00 79.00 170 ALA A O 1
ATOM 1369 N N . LEU A 1 171 ? -3.614 -9.949 15.794 1.00 80.31 171 LEU A N 1
ATOM 1370 C CA . LEU A 1 171 ? -3.713 -9.873 17.256 1.00 80.31 171 LEU A CA 1
ATOM 1371 C C . LEU A 1 171 ? -5.020 -9.202 17.707 1.00 80.31 171 LEU A C 1
ATOM 1373 O O . LEU A 1 171 ? -5.674 -9.695 18.626 1.00 80.31 171 LEU A O 1
ATOM 1377 N N . ALA A 1 172 ? -5.419 -8.109 17.051 1.00 78.00 172 ALA A N 1
ATOM 1378 C CA . ALA A 1 172 ? -6.624 -7.351 17.388 1.00 78.00 172 ALA A CA 1
ATOM 1379 C C . ALA A 1 172 ? -7.931 -8.095 17.062 1.00 78.00 172 ALA A C 1
ATOM 1381 O O . ALA A 1 172 ? -8.918 -7.925 17.773 1.00 78.00 172 ALA A O 1
ATOM 1382 N N . GLU A 1 173 ? -7.958 -8.928 16.015 1.00 73.31 173 GLU A N 1
ATOM 1383 C CA . GLU A 1 173 ? -9.127 -9.749 15.668 1.00 73.31 173 GLU A CA 1
ATOM 1384 C C . GLU A 1 173 ? -9.340 -10.939 16.620 1.00 73.31 173 GLU A C 1
ATOM 1386 O O . GLU A 1 173 ? -10.397 -11.568 16.579 1.00 73.31 173 GLU A O 1
ATOM 1391 N N . GLY A 1 174 ? -8.355 -11.289 17.457 1.00 65.56 174 GLY A N 1
ATOM 1392 C CA . GLY A 1 174 ? -8.478 -12.367 18.446 1.00 65.56 174 GLY A CA 1
ATOM 1393 C C . GLY A 1 174 ? -8.678 -13.773 17.857 1.00 65.56 174 GLY A C 1
ATOM 1394 O O . GLY A 1 174 ? -8.910 -14.730 18.602 1.00 65.56 174 GLY A O 1
ATOM 1395 N N . LYS A 1 175 ? -8.578 -13.939 16.531 1.00 61.59 175 LYS A N 1
ATOM 1396 C CA . LYS A 1 175 ? -8.657 -15.242 15.860 1.00 61.59 175 LYS A CA 1
ATOM 1397 C C . LYS A 1 175 ? -7.351 -16.003 16.099 1.00 61.59 175 LYS A C 1
ATOM 1399 O O . LYS A 1 175 ? -6.327 -15.697 15.501 1.00 61.59 175 LYS A O 1
ATOM 1404 N N . LYS A 1 176 ? -7.391 -17.010 16.978 1.00 50.28 176 LYS A N 1
ATOM 1405 C CA . LYS A 1 176 ? -6.255 -17.842 17.440 1.00 50.28 176 LYS A CA 1
ATOM 1406 C C . LYS A 1 176 ? -5.623 -18.769 16.371 1.00 50.28 176 LYS A C 1
ATOM 1408 O O . LYS A 1 176 ? -5.259 -19.895 16.691 1.00 50.28 176 LYS A O 1
ATOM 1413 N N . GLY A 1 177 ? -5.517 -18.368 15.105 1.00 52.00 177 GLY A N 1
ATOM 1414 C CA . GLY A 1 177 ? -5.144 -19.280 14.018 1.00 52.00 177 GLY A CA 1
ATOM 1415 C C . GLY A 1 177 ? -3.874 -18.893 13.265 1.00 52.00 177 GLY A C 1
ATOM 1416 O O . GLY A 1 177 ? -3.839 -17.837 12.638 1.00 52.00 177 GLY A O 1
ATOM 1417 N N . GLY A 1 178 ? -2.912 -19.822 13.183 1.00 55.00 178 GLY A N 1
ATOM 1418 C CA . GLY A 1 178 ? -1.802 -19.786 12.211 1.00 55.00 178 GLY A CA 1
ATOM 1419 C C . GLY A 1 178 ? -2.251 -19.803 10.739 1.00 55.00 178 GLY A C 1
ATOM 1420 O O . GLY A 1 178 ? -1.435 -19.647 9.845 1.00 55.00 178 GLY A O 1
ATOM 1421 N N . GLN A 1 179 ? -3.559 -19.933 10.481 1.00 57.78 179 GLN A N 1
ATOM 1422 C CA . GLN A 1 179 ? -4.174 -19.773 9.159 1.00 57.78 179 GLN A CA 1
ATOM 1423 C C . GLN A 1 179 ? -4.173 -18.321 8.654 1.00 57.78 179 GLN A C 1
ATOM 1425 O O . GLN A 1 179 ? -4.246 -18.110 7.449 1.00 57.78 179 GLN A O 1
ATOM 1430 N N . PHE A 1 180 ? -4.138 -17.320 9.544 1.00 64.75 180 PHE A N 1
ATOM 1431 C CA . PHE A 1 180 ? -4.190 -15.905 9.146 1.00 64.75 180 PHE A CA 1
ATOM 1432 C C . PHE A 1 180 ? -2.819 -15.240 9.210 1.00 64.75 180 PHE A C 1
ATOM 1434 O O . PHE A 1 180 ? -2.460 -14.505 8.295 1.00 64.75 180 PHE A O 1
ATOM 1441 N N . TYR A 1 181 ? -2.062 -15.504 10.275 1.00 72.06 181 TYR A N 1
ATOM 1442 C CA . TYR A 1 181 ? -0.725 -14.958 10.474 1.00 72.06 181 TYR A CA 1
ATOM 1443 C C . TYR A 1 181 ? 0.089 -15.872 11.392 1.00 72.06 181 TYR A C 1
ATOM 1445 O O . TYR A 1 181 ? -0.362 -16.228 12.484 1.00 72.06 181 TYR A O 1
ATOM 1453 N N . THR A 1 182 ? 1.305 -16.208 10.967 1.00 76.50 182 THR A N 1
ATOM 1454 C CA . THR A 1 182 ? 2.273 -16.962 11.772 1.00 76.50 182 THR A CA 1
ATOM 1455 C C . THR A 1 1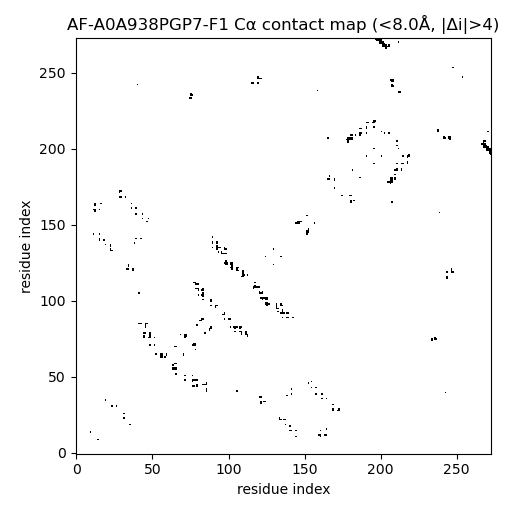82 ? 3.359 -16.000 12.261 1.00 76.50 182 THR A C 1
ATOM 1457 O O . THR A 1 182 ? 3.939 -15.295 11.433 1.00 76.50 182 THR A O 1
ATOM 1460 N N . PRO A 1 183 ? 3.664 -15.940 13.574 1.00 80.38 183 PRO A N 1
ATOM 1461 C CA . PRO A 1 183 ? 4.679 -15.031 14.099 1.00 80.38 183 PRO A CA 1
ATOM 1462 C C . PRO A 1 183 ? 6.041 -15.204 13.420 1.00 80.38 183 PRO A C 1
ATOM 1464 O O . PRO A 1 183 ? 6.528 -16.326 13.273 1.00 80.38 183 PRO A O 1
ATOM 1467 N N . THR A 1 184 ? 6.695 -14.087 13.087 1.00 81.88 184 THR A N 1
ATOM 1468 C CA . THR A 1 184 ? 7.973 -14.068 12.353 1.00 81.88 184 THR A CA 1
ATOM 1469 C C . THR A 1 184 ? 9.059 -14.928 13.001 1.00 81.88 184 THR A C 1
ATOM 1471 O O . THR A 1 184 ? 9.845 -15.544 12.293 1.00 81.88 184 THR A O 1
ATOM 1474 N N . CYS A 1 185 ? 9.109 -15.021 14.334 1.00 86.62 185 CYS A N 1
ATOM 1475 C CA . CYS A 1 185 ? 10.099 -15.855 15.022 1.00 86.62 185 CYS A CA 1
ATOM 1476 C C . CYS A 1 185 ? 9.939 -17.353 14.721 1.00 86.62 185 CYS A C 1
ATOM 1478 O O . CYS A 1 185 ? 10.943 -18.042 14.567 1.00 86.62 185 CYS A O 1
ATOM 1480 N N . VAL A 1 186 ? 8.698 -17.836 14.607 1.00 88.62 186 VAL A N 1
ATOM 1481 C CA . VAL A 1 186 ? 8.392 -19.237 14.290 1.00 88.62 186 VAL A CA 1
ATOM 1482 C C . VAL A 1 186 ? 8.707 -19.511 12.828 1.00 88.62 186 VAL A C 1
ATOM 1484 O O . VAL A 1 186 ? 9.384 -20.484 12.523 1.00 88.62 186 VAL A O 1
ATOM 1487 N N . VAL A 1 187 ? 8.269 -18.622 11.933 1.00 87.31 187 VAL A N 1
ATOM 1488 C CA . VAL A 1 187 ? 8.538 -18.754 10.497 1.00 87.31 187 VAL A CA 1
ATOM 1489 C C . VAL A 1 187 ? 10.040 -18.742 10.220 1.00 87.31 187 VAL A C 1
ATOM 1491 O O . VAL A 1 187 ? 10.532 -19.612 9.513 1.00 87.31 187 VAL A O 1
ATOM 1494 N N . ARG A 1 188 ? 10.783 -17.805 10.823 1.00 88.94 188 ARG A N 1
ATOM 1495 C CA . ARG A 1 188 ? 12.242 -17.744 10.692 1.00 88.94 188 ARG A CA 1
ATOM 1496 C C . ARG A 1 188 ? 12.892 -19.028 11.166 1.00 88.94 188 ARG A C 1
ATOM 1498 O O . ARG A 1 188 ? 13.693 -19.574 10.431 1.00 88.94 188 ARG A O 1
ATOM 1505 N N . LEU A 1 189 ? 12.517 -19.534 12.339 1.00 92.12 189 LEU A N 1
ATOM 1506 C CA . LEU A 1 189 ? 13.053 -20.805 12.818 1.00 92.12 189 LEU A CA 1
ATOM 1507 C C . LEU A 1 189 ? 12.810 -21.940 11.813 1.00 92.12 189 LEU A C 1
ATOM 1509 O O . LEU A 1 189 ? 13.733 -22.683 11.517 1.00 92.12 189 LEU A O 1
ATOM 1513 N N . LEU A 1 190 ? 11.596 -22.054 11.269 1.00 90.38 190 LEU A N 1
ATOM 1514 C CA . LEU A 1 190 ? 11.267 -23.101 10.299 1.00 90.38 190 LEU A CA 1
ATOM 1515 C C . LEU A 1 190 ? 12.075 -22.972 9.003 1.00 90.38 190 LEU A C 1
ATOM 1517 O O . LEU A 1 190 ? 12.593 -23.971 8.522 1.00 90.38 190 LEU A O 1
ATOM 1521 N N . VAL A 1 191 ? 12.212 -21.763 8.457 1.00 89.81 191 VAL A N 1
ATOM 1522 C CA . VAL A 1 191 ? 12.990 -21.534 7.230 1.00 89.81 191 VAL A CA 1
ATOM 1523 C C . VAL A 1 191 ? 14.475 -21.815 7.450 1.00 89.81 191 VAL A C 1
ATOM 1525 O O . VAL A 1 191 ? 15.073 -22.499 6.630 1.00 89.81 191 VAL A O 1
ATOM 1528 N N . GLU A 1 192 ? 15.047 -21.353 8.563 1.00 90.31 192 GLU A N 1
ATOM 1529 C CA . GLU A 1 192 ? 16.453 -21.611 8.916 1.00 90.31 192 GLU A CA 1
ATOM 1530 C C . GLU A 1 192 ? 16.722 -23.106 9.147 1.00 90.31 192 GLU A C 1
ATOM 1532 O O . GLU A 1 192 ? 17.823 -23.574 8.912 1.00 90.31 192 GLU A O 1
ATOM 1537 N N . MET A 1 193 ? 15.725 -23.881 9.592 1.00 90.56 193 MET A N 1
ATOM 1538 C CA . MET A 1 193 ? 15.848 -25.340 9.710 1.00 90.56 193 MET A CA 1
ATOM 1539 C C . MET A 1 193 ? 15.700 -26.073 8.370 1.00 90.56 193 MET A C 1
ATOM 1541 O O . MET A 1 193 ? 16.226 -27.174 8.226 1.00 90.56 193 MET A O 1
ATOM 1545 N N . LEU A 1 194 ? 14.918 -25.522 7.437 1.00 89.44 194 LEU A N 1
ATOM 1546 C CA . LEU A 1 194 ? 14.653 -26.130 6.129 1.00 89.44 194 LEU A CA 1
ATOM 1547 C C . LEU A 1 194 ? 15.729 -25.805 5.091 1.00 89.44 194 LEU A C 1
ATOM 1549 O O . LEU A 1 194 ? 15.878 -26.571 4.145 1.00 89.44 194 LEU A O 1
ATOM 1553 N N . GLU A 1 195 ? 16.417 -24.673 5.250 1.00 89.62 195 GLU A N 1
ATOM 1554 C CA . GLU A 1 195 ? 17.480 -24.189 4.367 1.00 89.62 195 GLU A CA 1
ATOM 1555 C C . GLU A 1 195 ? 17.118 -24.258 2.862 1.00 89.62 195 GLU A C 1
ATOM 1557 O O . GLU A 1 195 ? 17.774 -24.957 2.084 1.00 89.62 195 GLU A O 1
ATOM 1562 N N . PRO A 1 196 ? 16.046 -23.568 2.409 1.00 84.75 196 PRO A N 1
ATOM 1563 C CA . PRO A 1 196 ? 15.558 -23.687 1.036 1.00 84.75 196 PRO A CA 1
ATOM 1564 C C . PRO A 1 196 ? 16.448 -22.915 0.045 1.00 84.75 196 PRO A C 1
ATOM 1566 O O . PRO A 1 196 ? 16.117 -21.802 -0.359 1.00 84.75 196 PRO A O 1
ATOM 1569 N N . TYR A 1 197 ? 17.581 -23.503 -0.347 1.00 79.75 197 TYR A N 1
ATOM 1570 C CA . TYR A 1 197 ? 18.515 -22.915 -1.319 1.00 79.75 197 TYR A CA 1
ATOM 1571 C C . TYR A 1 197 ? 18.071 -23.075 -2.778 1.00 79.75 197 TYR A C 1
ATOM 1573 O O . TYR A 1 197 ? 18.302 -22.181 -3.588 1.00 79.75 197 TYR A O 1
ATOM 1581 N N . GLU A 1 198 ? 17.447 -24.204 -3.119 1.00 78.75 198 GLU A N 1
ATOM 1582 C CA . GLU A 1 198 ? 16.991 -24.515 -4.476 1.00 78.75 198 GLU A CA 1
ATOM 1583 C C . GLU A 1 198 ? 15.737 -25.399 -4.457 1.00 78.75 198 GLU A C 1
ATOM 1585 O O . GLU A 1 198 ? 15.518 -26.187 -3.532 1.00 78.75 198 GLU A O 1
ATOM 1590 N N . GLY A 1 199 ? 14.905 -25.286 -5.495 1.00 79.00 199 GLY A N 1
ATOM 1591 C CA . GLY A 1 199 ? 13.751 -26.158 -5.698 1.00 79.00 199 GLY A CA 1
ATOM 1592 C C . GLY A 1 199 ? 12.409 -25.485 -5.421 1.00 79.00 199 GLY A C 1
ATOM 1593 O O . GLY A 1 199 ? 12.230 -24.280 -5.578 1.00 79.00 199 GLY A O 1
ATOM 1594 N N . ARG A 1 200 ? 11.397 -26.289 -5.082 1.00 77.88 200 ARG A N 1
ATOM 1595 C CA . ARG A 1 200 ? 10.019 -25.805 -4.908 1.00 77.88 200 ARG A CA 1
ATOM 1596 C C . ARG A 1 200 ? 9.683 -25.679 -3.432 1.00 77.88 200 ARG A C 1
ATOM 1598 O O . ARG A 1 200 ? 9.679 -26.679 -2.717 1.00 77.88 200 ARG A O 1
ATOM 1605 N N . VAL A 1 201 ? 9.343 -24.467 -3.005 1.00 78.38 201 VAL A N 1
ATOM 1606 C CA . VAL A 1 201 ? 8.797 -24.210 -1.671 1.00 78.38 201 VAL A CA 1
ATOM 1607 C C . VAL A 1 201 ? 7.280 -24.217 -1.769 1.00 78.38 201 VAL A C 1
ATOM 1609 O O . VAL A 1 201 ? 6.682 -23.489 -2.565 1.00 78.38 201 VAL A O 1
ATOM 1612 N N . PHE A 1 202 ? 6.667 -25.060 -0.946 1.00 80.50 202 PHE A N 1
ATOM 1613 C CA . PHE A 1 202 ? 5.231 -25.279 -0.928 1.00 80.50 202 PHE A CA 1
ATOM 1614 C C . PHE A 1 202 ? 4.690 -25.126 0.489 1.00 80.50 202 PHE A C 1
ATOM 1616 O O . PHE A 1 202 ? 5.149 -25.799 1.412 1.00 80.50 202 PHE A O 1
ATOM 1623 N N . ASP A 1 203 ? 3.689 -24.262 0.644 1.00 79.81 203 ASP A N 1
ATOM 1624 C CA . ASP A 1 203 ? 2.941 -24.109 1.888 1.00 79.81 203 ASP A CA 1
ATOM 1625 C C . ASP A 1 203 ? 1.431 -24.208 1.589 1.00 79.81 203 ASP A C 1
ATOM 1627 O O . ASP A 1 203 ? 0.840 -23.256 1.061 1.00 79.81 203 ASP A O 1
ATOM 1631 N N . PRO A 1 204 ? 0.782 -25.346 1.919 1.00 76.44 204 PRO A N 1
ATOM 1632 C CA . PRO A 1 204 ? -0.632 -25.578 1.617 1.00 76.44 204 PRO A CA 1
ATOM 1633 C C . PRO A 1 204 ? -1.578 -24.676 2.425 1.00 76.44 204 PRO A C 1
ATOM 1635 O O . PRO A 1 204 ? -2.751 -24.550 2.076 1.00 76.44 204 PRO A O 1
ATOM 1638 N N . CYS A 1 205 ? -1.089 -24.048 3.500 1.00 72.06 205 CYS A N 1
ATOM 1639 C CA . CYS A 1 205 ? -1.868 -23.231 4.428 1.00 72.06 205 CYS A CA 1
ATOM 1640 C C . CYS A 1 205 ? -1.183 -21.882 4.690 1.00 72.06 205 CYS A C 1
ATOM 1642 O O . CYS A 1 205 ? -1.244 -21.359 5.802 1.00 72.06 205 CYS A O 1
ATOM 1644 N N . CYS A 1 206 ? -0.592 -21.285 3.654 1.00 68.06 206 CYS A N 1
ATOM 1645 C CA . CYS A 1 206 ? 0.335 -20.154 3.757 1.00 68.06 206 CYS A CA 1
ATOM 1646 C C . CYS A 1 206 ? -0.191 -18.869 4.416 1.00 68.06 206 CYS A C 1
ATOM 1648 O O . CYS A 1 206 ? 0.590 -17.954 4.665 1.00 68.06 206 CYS A O 1
ATOM 1650 N N . GLY A 1 207 ? -1.493 -18.763 4.702 1.00 73.50 207 GLY A N 1
ATOM 1651 C CA . GLY A 1 207 ? -2.086 -17.599 5.365 1.00 73.50 207 GLY A CA 1
ATOM 1652 C C . GLY A 1 207 ? -1.722 -16.281 4.680 1.00 73.50 207 GLY A C 1
ATOM 1653 O O . GLY A 1 207 ? -2.058 -16.101 3.507 1.00 73.50 207 GLY A O 1
ATOM 1654 N N . SER A 1 208 ? -1.033 -15.395 5.408 1.00 70.12 208 SER A N 1
ATOM 1655 C CA . SER A 1 208 ? -0.493 -14.114 4.924 1.00 70.12 208 SER A CA 1
ATOM 1656 C C . SER A 1 208 ? 0.796 -14.222 4.091 1.00 70.12 208 SER A C 1
ATOM 1658 O O . SER A 1 208 ? 1.411 -13.199 3.808 1.00 70.12 208 SER A O 1
ATOM 1660 N N . GLY A 1 209 ? 1.254 -15.435 3.775 1.00 75.50 209 GLY A N 1
ATOM 1661 C CA . GLY A 1 209 ? 2.450 -15.702 2.973 1.00 75.50 209 GLY A CA 1
ATOM 1662 C C . GLY A 1 209 ? 3.780 -15.463 3.693 1.00 75.50 209 GLY A C 1
ATOM 1663 O O . GLY A 1 209 ? 4.822 -15.344 3.054 1.00 75.50 209 GLY A O 1
ATOM 1664 N N . GLY A 1 210 ? 3.773 -15.424 5.032 1.00 77.81 210 GLY A N 1
ATOM 1665 C CA . GLY A 1 210 ? 4.972 -15.135 5.829 1.00 77.81 210 GLY A CA 1
ATOM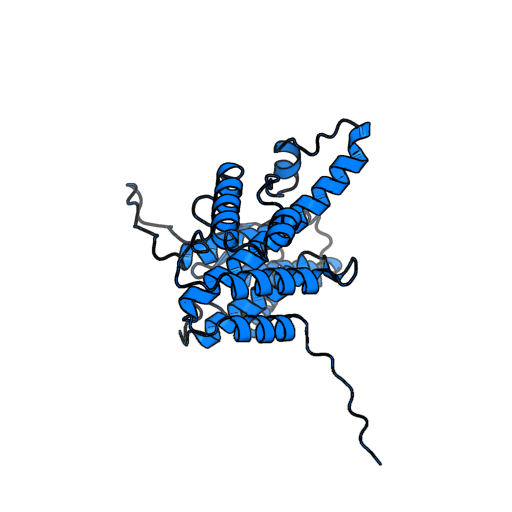 1666 C C . GLY A 1 210 ? 6.135 -16.102 5.573 1.00 77.81 210 GLY A C 1
ATOM 1667 O O . GLY A 1 210 ? 7.288 -15.678 5.614 1.00 77.81 210 GLY A O 1
ATOM 1668 N N . MET A 1 211 ? 5.838 -17.372 5.261 1.00 81.75 211 MET A N 1
ATOM 1669 C CA . MET A 1 211 ? 6.847 -18.385 4.929 1.00 81.75 211 MET A CA 1
ATOM 1670 C C . MET A 1 211 ? 7.670 -17.989 3.699 1.00 81.75 211 MET A C 1
ATOM 1672 O O . MET A 1 211 ? 8.893 -18.003 3.762 1.00 81.75 211 MET A O 1
ATOM 1676 N N . PHE A 1 212 ? 7.019 -17.538 2.622 1.00 82.38 212 PHE A N 1
ATOM 1677 C CA . PHE A 1 212 ? 7.696 -17.160 1.377 1.00 82.38 212 PHE A CA 1
ATOM 1678 C C . PHE A 1 212 ? 8.577 -15.923 1.538 1.00 82.38 212 PHE A C 1
ATOM 1680 O O . PHE A 1 212 ? 9.700 -15.903 1.040 1.00 82.38 212 PHE A O 1
ATOM 1687 N N . VAL A 1 213 ? 8.094 -14.922 2.282 1.00 78.69 213 VAL A N 1
ATOM 1688 C CA . VAL A 1 213 ? 8.881 -13.724 2.616 1.00 78.69 213 VAL A CA 1
ATOM 1689 C C . VAL A 1 213 ? 10.166 -14.109 3.337 1.00 78.69 213 VAL A C 1
ATOM 1691 O O . VAL A 1 213 ? 11.234 -13.565 3.071 1.00 78.69 213 VAL A O 1
ATOM 1694 N N . GLN A 1 214 ? 10.064 -15.035 4.287 1.00 82.44 214 GLN A N 1
ATOM 1695 C CA . GLN A 1 214 ? 11.207 -15.430 5.088 1.00 82.44 214 GLN A CA 1
ATOM 1696 C C . GLN A 1 214 ? 12.172 -16.337 4.316 1.00 82.44 214 GLN A C 1
ATOM 1698 O O . GLN A 1 214 ? 13.373 -16.230 4.543 1.00 82.44 214 GLN A O 1
ATOM 1703 N N . SER A 1 215 ? 11.682 -17.167 3.388 1.00 84.38 215 SER A N 1
ATOM 1704 C CA . SER A 1 215 ? 12.524 -17.925 2.451 1.00 84.38 215 SER A CA 1
ATOM 1705 C C . SER A 1 215 ? 13.361 -17.007 1.555 1.00 84.38 215 SER A C 1
ATOM 1707 O O . SER A 1 215 ? 14.548 -17.251 1.385 1.00 84.38 215 SER A O 1
ATOM 1709 N N . GLU A 1 216 ? 12.789 -15.913 1.045 1.00 78.75 216 GLU A N 1
ATOM 1710 C CA . GLU A 1 216 ? 13.543 -14.915 0.269 1.00 78.75 216 GLU A CA 1
ATOM 1711 C C . GLU A 1 216 ? 14.620 -14.230 1.129 1.00 78.75 216 GLU A C 1
ATOM 1713 O O . GLU A 1 216 ? 15.794 -14.220 0.760 1.00 78.75 216 GLU A O 1
ATOM 1718 N N . LYS A 1 217 ? 14.252 -13.777 2.339 1.00 81.31 217 LYS A N 1
ATOM 1719 C CA . LYS A 1 217 ? 15.199 -13.195 3.311 1.00 81.31 217 LYS A CA 1
ATOM 1720 C C . LYS A 1 217 ? 16.329 -14.165 3.684 1.00 81.31 217 LYS A C 1
ATOM 1722 O O . LYS A 1 217 ? 17.451 -13.725 3.921 1.00 81.31 217 LYS A O 1
ATOM 1727 N N . PHE A 1 218 ? 16.045 -15.467 3.756 1.00 85.88 218 PHE A N 1
ATOM 1728 C CA . PHE A 1 218 ? 17.048 -16.500 4.021 1.00 85.88 218 PHE A CA 1
ATOM 1729 C C . PHE A 1 218 ? 18.073 -16.593 2.886 1.00 85.88 218 PHE A C 1
ATOM 1731 O O . PHE A 1 218 ? 19.271 -16.580 3.157 1.00 85.88 218 PHE A O 1
ATOM 1738 N N . ILE A 1 219 ? 17.618 -16.627 1.629 1.00 83.38 219 ILE A N 1
ATOM 1739 C CA . ILE A 1 219 ? 18.502 -16.684 0.455 1.00 83.38 219 ILE A CA 1
ATOM 1740 C C . ILE A 1 219 ? 19.375 -15.430 0.370 1.00 83.38 219 ILE A C 1
ATOM 1742 O O . ILE A 1 219 ? 20.570 -15.530 0.103 1.00 83.38 219 ILE A O 1
ATOM 1746 N N . GLU A 1 220 ? 18.811 -14.250 0.633 1.00 79.94 220 GLU A N 1
ATOM 1747 C CA . GLU A 1 220 ? 19.572 -12.996 0.670 1.00 79.94 220 GLU A CA 1
ATOM 1748 C C . GLU A 1 220 ? 20.665 -13.015 1.743 1.00 79.94 220 GLU A C 1
ATOM 1750 O O . GLU A 1 220 ? 21.813 -12.664 1.460 1.00 79.94 220 GLU A O 1
ATOM 1755 N N . ALA A 1 221 ? 20.320 -13.456 2.957 1.00 82.81 221 ALA A N 1
ATOM 1756 C CA . ALA A 1 221 ? 21.235 -13.509 4.094 1.00 82.81 221 ALA A CA 1
ATOM 1757 C C . ALA A 1 221 ? 22.373 -14.527 3.919 1.00 82.81 221 ALA A C 1
ATOM 1759 O O . ALA A 1 221 ? 23.440 -14.316 4.485 1.00 82.81 221 ALA A O 1
ATOM 1760 N N . HIS A 1 222 ? 22.157 -15.586 3.132 1.00 83.56 222 HIS A N 1
ATOM 1761 C CA . HIS A 1 222 ? 23.131 -16.656 2.873 1.00 83.56 222 HIS A CA 1
ATOM 1762 C C . HIS A 1 222 ? 23.685 -16.633 1.437 1.00 83.56 222 HIS A C 1
ATOM 1764 O O . HIS A 1 222 ? 24.245 -17.622 0.953 1.00 83.56 222 HIS A O 1
ATOM 1770 N N . SER A 1 223 ? 23.522 -15.507 0.734 1.00 71.00 223 SER A N 1
ATOM 1771 C CA . SER A 1 223 ? 23.977 -15.320 -0.652 1.00 71.00 223 SER A CA 1
ATOM 1772 C C . SER A 1 223 ? 25.504 -15.335 -0.807 1.00 71.00 223 SER A C 1
ATOM 1774 O O . SER A 1 223 ? 26.025 -15.564 -1.897 1.00 71.00 223 SER A O 1
ATOM 1776 N N . ASP A 1 224 ? 26.236 -15.125 0.285 1.00 71.88 224 ASP A N 1
ATOM 1777 C CA . ASP A 1 224 ? 27.690 -15.223 0.386 1.00 71.88 224 ASP A CA 1
ATOM 1778 C C . ASP A 1 224 ? 28.191 -16.676 0.453 1.00 71.88 224 ASP A C 1
ATOM 1780 O O . ASP A 1 224 ? 29.268 -16.988 -0.066 1.00 71.88 224 ASP A O 1
ATOM 1784 N N . HIS A 1 225 ? 27.399 -17.573 1.042 1.00 60.16 225 HIS A N 1
ATOM 1785 C CA . HIS A 1 225 ? 27.742 -18.981 1.238 1.00 60.16 225 HIS A CA 1
ATOM 1786 C C . HIS A 1 225 ? 27.522 -19.856 -0.012 1.00 60.16 225 HIS A C 1
ATOM 1788 O O . HIS A 1 225 ? 28.170 -20.896 -0.145 1.00 60.16 225 HIS A O 1
ATOM 1794 N N . TYR A 1 226 ? 26.671 -19.431 -0.956 1.00 56.22 226 TYR A N 1
ATOM 1795 C CA . TYR A 1 226 ? 26.357 -20.170 -2.187 1.00 56.22 226 TYR A CA 1
ATOM 1796 C C . TYR A 1 226 ? 26.556 -19.307 -3.447 1.00 56.22 226 TYR A C 1
ATOM 1798 O O . TYR A 1 226 ? 25.727 -18.475 -3.805 1.00 56.22 226 TYR A O 1
ATOM 1806 N N . LYS A 1 227 ? 27.644 -19.553 -4.192 1.00 45.69 227 LYS A N 1
ATOM 1807 C CA . LYS A 1 227 ? 27.894 -18.977 -5.531 1.00 45.69 227 LYS A CA 1
ATOM 1808 C C . LYS A 1 227 ? 27.099 -19.711 -6.622 1.00 45.69 227 LYS A C 1
ATOM 1810 O O . LYS A 1 227 ? 27.685 -20.239 -7.564 1.00 45.69 227 LYS A O 1
ATOM 1815 N N . ALA A 1 228 ? 25.780 -19.779 -6.507 1.00 46.34 228 ALA A N 1
ATOM 1816 C CA . ALA A 1 228 ? 24.935 -20.127 -7.648 1.00 46.34 228 ALA A CA 1
ATOM 1817 C C . ALA A 1 228 ? 24.470 -18.830 -8.333 1.00 46.34 228 ALA A C 1
ATOM 1819 O O . ALA A 1 228 ? 24.307 -17.815 -7.650 1.00 46.34 228 ALA A O 1
ATOM 1820 N N . PRO A 1 229 ? 24.260 -18.810 -9.662 1.00 41.41 229 PRO A N 1
ATOM 1821 C CA . PRO A 1 229 ? 23.697 -17.653 -10.345 1.00 41.41 229 PRO A CA 1
ATOM 1822 C C . PRO A 1 229 ? 22.217 -17.528 -9.961 1.00 41.41 229 PRO A C 1
ATOM 1824 O O . PRO A 1 229 ? 21.332 -17.931 -10.709 1.00 41.41 229 PRO A O 1
ATOM 1827 N N . SER A 1 230 ? 21.940 -16.991 -8.773 1.00 44.47 230 SER A N 1
ATOM 1828 C CA . SER A 1 230 ? 20.588 -16.624 -8.376 1.00 44.47 230 SER A CA 1
ATOM 1829 C C . SER A 1 230 ? 20.126 -15.519 -9.322 1.00 44.47 230 SER A C 1
ATOM 1831 O O . SER A 1 230 ? 20.671 -14.409 -9.335 1.00 44.47 230 SER A O 1
ATOM 1833 N N . LYS A 1 231 ? 19.145 -15.831 -10.177 1.00 42.69 231 LYS A N 1
ATOM 1834 C CA . LYS A 1 231 ? 18.365 -14.793 -10.848 1.00 42.69 231 LYS A CA 1
ATOM 1835 C C . LYS A 1 231 ? 17.768 -13.950 -9.732 1.00 42.69 231 LYS A C 1
ATOM 1837 O O . LYS A 1 231 ? 16.929 -14.439 -8.987 1.00 42.69 231 LYS A O 1
ATOM 1842 N N . ARG A 1 232 ? 18.229 -12.703 -9.620 1.00 39.09 232 ARG A N 1
ATOM 1843 C CA . ARG A 1 232 ? 17.726 -11.713 -8.667 1.00 39.09 232 ARG A CA 1
ATOM 1844 C C . ARG A 1 232 ? 16.197 -11.706 -8.763 1.00 39.09 232 ARG A C 1
ATOM 1846 O O . ARG A 1 232 ? 15.652 -11.235 -9.760 1.00 39.09 232 ARG A O 1
ATOM 1853 N N . LEU A 1 233 ? 15.519 -12.296 -7.778 1.00 40.53 233 LEU A N 1
ATOM 1854 C CA . LEU A 1 233 ? 14.067 -12.239 -7.685 1.00 40.53 233 LEU A CA 1
ATOM 1855 C C . LEU A 1 233 ? 13.702 -10.760 -7.601 1.00 40.53 233 LEU A C 1
ATOM 1857 O O . LEU A 1 233 ? 14.223 -10.017 -6.770 1.00 40.53 233 LEU A O 1
ATOM 1861 N N . SER A 1 234 ? 12.857 -10.298 -8.520 1.00 37.34 234 SER A N 1
ATOM 1862 C CA . SER A 1 234 ? 12.332 -8.945 -8.435 1.00 37.34 234 SER A CA 1
ATOM 1863 C C . SER A 1 234 ? 11.510 -8.864 -7.147 1.00 37.34 234 SER A C 1
ATOM 1865 O O . SER A 1 234 ? 10.425 -9.449 -7.095 1.00 37.34 234 SER A O 1
ATOM 1867 N N . HIS A 1 235 ? 12.006 -8.136 -6.137 1.00 40.03 235 HIS A N 1
ATOM 1868 C CA . HIS A 1 235 ? 11.335 -7.860 -4.850 1.00 40.03 235 HIS A CA 1
ATOM 1869 C C . HIS A 1 235 ? 9.841 -7.517 -4.990 1.00 40.03 235 HIS A C 1
ATOM 1871 O O . HIS A 1 235 ? 9.051 -7.745 -4.075 1.00 40.03 235 HIS A O 1
ATOM 1877 N N . ASN A 1 236 ? 9.438 -6.978 -6.146 1.00 36.19 236 ASN A N 1
ATOM 1878 C CA . ASN A 1 236 ? 8.054 -6.653 -6.470 1.00 36.19 236 ASN A CA 1
ATOM 1879 C C . ASN A 1 236 ? 7.112 -7.866 -6.295 1.00 36.19 236 ASN A C 1
ATOM 1881 O O . ASN A 1 236 ? 6.003 -7.704 -5.797 1.00 36.19 236 ASN A O 1
ATOM 1885 N N . LEU A 1 237 ? 7.530 -9.093 -6.632 1.00 38.31 237 LEU A N 1
ATOM 1886 C CA . LEU A 1 237 ? 6.609 -10.235 -6.686 1.00 38.31 237 LEU A CA 1
ATOM 1887 C C . LEU A 1 237 ? 6.168 -10.708 -5.288 1.00 38.31 237 LEU A C 1
ATOM 1889 O O . LEU A 1 237 ? 5.016 -11.069 -5.093 1.00 38.31 237 LEU A O 1
ATOM 1893 N N . CYS A 1 238 ? 7.056 -10.692 -4.285 1.00 43.50 238 CYS A N 1
ATOM 1894 C CA . CYS A 1 238 ? 6.753 -11.199 -2.934 1.00 43.50 238 CYS A CA 1
ATOM 1895 C C . CYS A 1 238 ? 5.709 -10.352 -2.206 1.00 43.50 238 CYS A C 1
ATOM 1897 O O . CYS A 1 238 ? 4.749 -10.873 -1.646 1.00 43.50 238 CYS A O 1
ATOM 1899 N N . PHE A 1 239 ? 5.840 -9.030 -2.273 1.00 45.88 239 PHE A N 1
ATOM 1900 C CA . PHE A 1 239 ? 4.879 -8.126 -1.650 1.00 45.88 239 PHE A CA 1
ATOM 1901 C C . PHE A 1 239 ? 3.494 -8.194 -2.316 1.00 45.88 239 PHE A C 1
ATOM 1903 O O . PHE A 1 239 ? 2.464 -8.201 -1.639 1.00 45.88 239 PHE A O 1
ATOM 1910 N N . LEU A 1 240 ? 3.473 -8.274 -3.648 1.00 47.41 240 LEU A N 1
ATOM 1911 C CA . LEU A 1 240 ? 2.253 -8.235 -4.451 1.00 47.41 240 LEU A CA 1
ATOM 1912 C C . LEU A 1 240 ? 1.475 -9.559 -4.414 1.00 47.41 240 LEU A C 1
ATOM 1914 O O . LEU A 1 240 ? 0.248 -9.520 -4.298 1.00 47.41 240 LEU A O 1
ATOM 1918 N N . ASP A 1 241 ? 2.164 -10.704 -4.429 1.00 48.69 241 ASP A N 1
ATOM 1919 C CA . ASP A 1 241 ? 1.538 -12.025 -4.270 1.00 48.69 241 ASP A CA 1
ATOM 1920 C C . ASP A 1 241 ? 0.916 -12.160 -2.872 1.00 48.69 241 ASP A C 1
ATOM 1922 O O . ASP A 1 241 ? -0.254 -12.520 -2.734 1.00 48.69 241 ASP A O 1
ATOM 1926 N N . ASN A 1 242 ? 1.644 -11.738 -1.829 1.00 50.06 242 ASN A N 1
ATOM 1927 C CA . ASN A 1 242 ? 1.145 -11.768 -0.453 1.00 50.06 242 ASN A CA 1
ATOM 1928 C C . ASN A 1 242 ? -0.065 -10.852 -0.244 1.00 50.06 242 ASN A C 1
ATOM 1930 O O . ASN A 1 242 ? -0.989 -11.219 0.482 1.00 50.06 242 ASN A O 1
ATOM 1934 N N . PHE A 1 243 ? -0.099 -9.675 -0.880 1.00 51.12 243 PHE A N 1
ATOM 1935 C CA . PHE A 1 243 ? -1.270 -8.797 -0.839 1.00 51.12 243 PHE A CA 1
ATOM 1936 C C . PHE A 1 243 ? -2.455 -9.389 -1.611 1.00 51.12 243 PHE A C 1
ATOM 1938 O O . PHE A 1 243 ? -3.568 -9.419 -1.084 1.00 51.12 243 PHE A O 1
ATOM 1945 N N . SER A 1 244 ? -2.226 -9.884 -2.833 1.00 45.97 244 SER A N 1
ATOM 1946 C CA . SER A 1 244 ? -3.263 -10.493 -3.675 1.00 45.97 244 SER A CA 1
ATOM 1947 C C . SER A 1 244 ? -3.946 -11.659 -2.969 1.00 45.97 244 SER A C 1
ATOM 1949 O O . SER A 1 244 ? -5.177 -11.699 -2.863 1.00 45.97 244 SER A O 1
ATOM 1951 N N . ASP A 1 245 ? -3.158 -12.546 -2.367 1.00 48.03 245 ASP A N 1
ATOM 1952 C CA . ASP A 1 245 ? -3.683 -13.704 -1.655 1.00 48.03 245 ASP A CA 1
ATOM 1953 C C . ASP A 1 245 ? -4.261 -13.346 -0.284 1.00 48.03 245 ASP A C 1
ATOM 1955 O O . ASP A 1 245 ? -5.287 -13.908 0.114 1.00 48.03 245 ASP A O 1
ATOM 1959 N N . PHE A 1 246 ? -3.704 -12.351 0.417 1.00 45.56 246 PHE A N 1
ATOM 1960 C CA . PHE A 1 246 ? -4.311 -11.820 1.638 1.00 45.56 246 PHE A CA 1
ATOM 1961 C C . PHE A 1 246 ? -5.699 -11.223 1.374 1.00 45.56 246 PHE A C 1
ATOM 1963 O O . PHE A 1 246 ? -6.641 -11.514 2.123 1.00 45.56 246 PHE A O 1
ATOM 1970 N N . VAL A 1 247 ? -5.861 -10.407 0.325 1.00 41.69 247 VAL A N 1
ATOM 1971 C CA . VAL A 1 247 ? -7.165 -9.807 0.016 1.00 41.69 247 VAL A CA 1
ATOM 1972 C C . VAL A 1 247 ? -8.142 -10.851 -0.521 1.00 41.69 247 VAL A C 1
ATOM 1974 O O . VAL A 1 247 ? -9.289 -10.867 -0.071 1.00 41.69 247 VAL A O 1
ATOM 1977 N N . ARG A 1 248 ? -7.706 -11.793 -1.370 1.00 44.53 248 ARG A N 1
ATOM 1978 C CA . ARG A 1 248 ? -8.551 -12.918 -1.818 1.00 44.53 248 ARG A CA 1
ATOM 1979 C C . ARG A 1 248 ? -9.085 -13.749 -0.651 1.00 44.53 248 ARG A C 1
ATOM 1981 O O . ARG A 1 248 ? -10.268 -14.079 -0.643 1.00 44.53 248 ARG A O 1
ATOM 1988 N N . LYS A 1 249 ? -8.258 -14.038 0.360 1.00 43.19 249 LYS A N 1
ATOM 1989 C CA . LYS A 1 249 ? -8.662 -14.817 1.547 1.00 43.19 249 LYS A CA 1
ATOM 1990 C C . LYS A 1 249 ? -9.553 -14.042 2.525 1.00 43.19 249 LYS A C 1
ATOM 1992 O O . LYS A 1 249 ? -10.298 -14.662 3.278 1.00 43.19 249 LYS A O 1
ATOM 1997 N N . ASN A 1 250 ? -9.495 -12.705 2.540 1.00 35.38 250 ASN A N 1
ATOM 1998 C CA . ASN A 1 250 ? -10.257 -11.871 3.483 1.00 35.38 250 ASN A CA 1
ATOM 1999 C C . ASN A 1 250 ? -11.443 -11.109 2.857 1.00 35.38 250 ASN A C 1
ATOM 2001 O O . ASN A 1 250 ? -12.221 -10.493 3.588 1.00 35.38 250 ASN A O 1
ATOM 2005 N N . SER A 1 251 ? -11.617 -11.138 1.535 1.00 30.36 251 SER A N 1
ATOM 2006 C CA . SER A 1 251 ? -12.768 -10.541 0.861 1.00 30.36 251 SER A CA 1
ATOM 2007 C C . SER A 1 251 ? -14.012 -11.426 1.022 1.00 30.36 251 SER A C 1
ATOM 2009 O O . SER A 1 251 ? -14.077 -12.543 0.507 1.00 30.36 251 SER A O 1
ATOM 2011 N N . LYS A 1 252 ? -15.048 -10.917 1.706 1.00 29.45 252 LYS A N 1
ATOM 2012 C CA . LYS A 1 252 ? -16.352 -11.596 1.891 1.00 29.45 252 LYS A CA 1
ATOM 2013 C C . LYS A 1 252 ? -17.090 -11.909 0.569 1.00 29.45 252 LYS A C 1
ATOM 2015 O O . LYS A 1 252 ? -18.152 -12.524 0.606 1.00 29.45 252 LYS A O 1
ATOM 2020 N N . THR A 1 253 ? -16.569 -11.492 -0.590 1.00 27.39 253 THR A N 1
ATOM 2021 C CA . THR A 1 253 ? -17.162 -11.697 -1.923 1.00 27.39 253 THR A CA 1
ATOM 2022 C C . THR A 1 253 ? -16.555 -12.843 -2.730 1.00 27.39 253 THR A C 1
ATOM 2024 O O . THR A 1 253 ? -16.881 -12.964 -3.912 1.00 27.39 253 THR A O 1
ATOM 2027 N N . ALA A 1 254 ? -15.780 -13.751 -2.127 1.00 29.44 254 ALA A N 1
ATOM 2028 C CA . ALA A 1 254 ? -15.478 -15.042 -2.750 1.00 29.44 254 ALA A CA 1
ATOM 2029 C C . ALA A 1 254 ? -16.743 -15.930 -2.798 1.00 29.44 254 ALA A C 1
ATOM 2031 O O . ALA A 1 254 ? -16.855 -16.963 -2.140 1.00 29.44 254 ALA A O 1
ATOM 2032 N N . LYS A 1 255 ? -17.741 -15.514 -3.591 1.00 22.91 255 LYS A N 1
ATOM 2033 C CA . LYS A 1 255 ? -18.737 -16.421 -4.150 1.00 22.91 255 LYS A CA 1
ATOM 2034 C C . LYS A 1 255 ? -17.945 -17.469 -4.909 1.00 22.91 255 LYS A C 1
ATOM 2036 O O . LYS A 1 255 ? -17.311 -17.157 -5.913 1.00 22.91 255 LYS A O 1
ATOM 2041 N N . ILE A 1 256 ? -18.023 -18.688 -4.395 1.00 26.34 256 ILE A N 1
ATOM 2042 C CA . ILE A 1 256 ? -17.655 -19.943 -5.036 1.00 26.34 256 ILE A CA 1
ATOM 2043 C C . ILE A 1 256 ? -18.191 -19.902 -6.473 1.00 26.34 256 ILE A C 1
ATOM 2045 O O . ILE A 1 256 ? -19.350 -20.227 -6.735 1.00 26.34 256 ILE A O 1
ATOM 2049 N N . LYS A 1 257 ? -17.367 -19.453 -7.422 1.00 22.84 257 LYS A N 1
ATOM 2050 C CA . LYS A 1 257 ? -17.597 -19.719 -8.835 1.00 22.84 257 LYS A CA 1
ATOM 2051 C C . LYS A 1 257 ? -17.174 -21.162 -9.028 1.00 22.84 257 LYS A C 1
ATOM 2053 O O . LYS A 1 257 ? -16.012 -21.448 -9.278 1.00 22.84 257 LYS A O 1
ATOM 2058 N N . ARG A 1 258 ? -18.146 -22.067 -8.879 1.00 26.61 258 ARG A N 1
ATOM 2059 C CA . ARG A 1 258 ? -18.078 -23.404 -9.466 1.00 26.61 258 ARG A 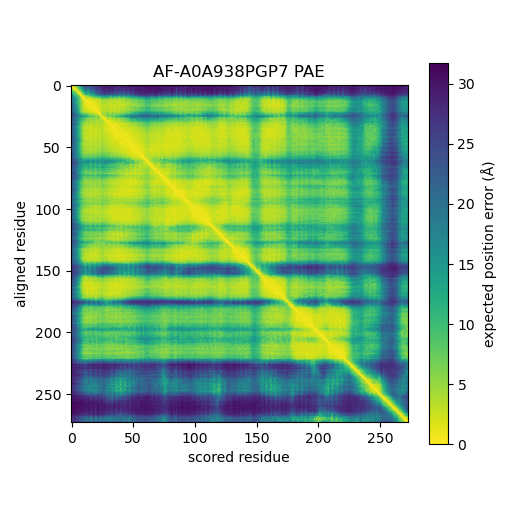CA 1
ATOM 2060 C C . ARG A 1 258 ? -17.823 -23.224 -10.961 1.00 26.61 258 ARG A C 1
ATOM 2062 O O . ARG A 1 258 ? -18.750 -22.924 -11.706 1.00 26.61 258 ARG A O 1
ATOM 2069 N N . PHE A 1 259 ? -16.580 -23.400 -11.379 1.00 22.98 259 PHE A N 1
ATOM 2070 C CA . PHE A 1 259 ? -16.280 -23.883 -12.714 1.00 22.98 259 PHE A CA 1
ATOM 2071 C C . PHE A 1 259 ? -15.974 -25.373 -12.566 1.00 22.98 259 PHE A C 1
ATOM 2073 O O . PHE A 1 259 ? -15.036 -25.768 -11.883 1.00 22.98 259 PHE A O 1
ATOM 2080 N N . SER A 1 260 ? -16.850 -26.203 -13.134 1.00 26.30 260 SER A N 1
ATOM 2081 C CA . SER A 1 260 ? -16.571 -27.612 -13.424 1.00 26.30 260 SER A CA 1
ATOM 2082 C C . SER A 1 260 ? -15.271 -27.684 -14.236 1.00 26.30 260 SER A C 1
ATOM 2084 O O . SER A 1 260 ? -15.102 -26.875 -15.142 1.00 26.30 260 SER A O 1
ATOM 2086 N N . SER A 1 261 ? -14.320 -28.584 -14.021 1.00 29.58 261 SER A N 1
ATOM 2087 C CA . SER A 1 261 ? -14.367 -29.922 -13.441 1.00 29.58 261 SER A CA 1
ATOM 2088 C C . SER A 1 261 ? -12.935 -30.344 -13.078 1.00 29.58 261 SER A C 1
ATOM 2090 O O . SER A 1 261 ? -12.154 -30.613 -13.984 1.00 29.58 261 SER A O 1
ATOM 2092 N N . ASN A 1 262 ? -12.594 -30.362 -11.786 1.00 25.52 262 ASN A N 1
ATOM 2093 C CA . ASN A 1 262 ? -11.636 -31.269 -11.124 1.00 25.52 262 ASN A CA 1
ATOM 2094 C C . ASN A 1 262 ? -11.487 -30.835 -9.646 1.00 25.52 262 ASN A C 1
ATOM 2096 O O . ASN A 1 262 ? -11.156 -29.678 -9.402 1.00 25.52 262 ASN A O 1
ATOM 2100 N N . PRO A 1 263 ? -11.778 -31.693 -8.646 1.00 28.83 263 PRO A N 1
ATOM 2101 C CA . PRO A 1 263 ? -11.922 -31.284 -7.246 1.00 28.83 263 PRO A CA 1
ATOM 2102 C C . PRO A 1 263 ? -10.634 -31.470 -6.427 1.00 28.83 263 PRO A C 1
ATOM 2104 O O . PRO A 1 263 ? -10.629 -32.146 -5.399 1.00 28.83 263 PRO A O 1
ATOM 2107 N N . SER A 1 264 ? -9.538 -30.863 -6.857 1.00 30.72 264 SER A N 1
ATOM 2108 C CA . SER A 1 264 ? -8.340 -30.719 -6.031 1.00 30.72 264 SER A CA 1
ATOM 2109 C C . SER A 1 264 ? -7.586 -29.475 -6.486 1.00 30.72 264 SER A C 1
ATOM 2111 O O . SER A 1 264 ? -7.451 -29.258 -7.682 1.00 30.72 264 SER A O 1
ATOM 2113 N N . PHE A 1 265 ? -7.091 -28.685 -5.533 1.00 34.91 265 PHE A N 1
ATOM 2114 C CA . PHE A 1 265 ? -6.244 -27.501 -5.748 1.00 34.91 265 PHE A CA 1
ATOM 2115 C C . PHE A 1 265 ? -6.958 -26.180 -6.078 1.00 34.91 265 PHE A C 1
ATOM 2117 O O . PHE A 1 265 ? -6.704 -25.568 -7.105 1.00 34.91 265 PHE A O 1
ATOM 2124 N N . ASP A 1 266 ? -7.749 -25.665 -5.135 1.00 31.33 266 ASP A N 1
ATOM 2125 C CA . ASP A 1 266 ? -8.049 -24.228 -5.064 1.00 31.33 266 ASP A CA 1
ATOM 2126 C C . ASP A 1 266 ? -7.493 -23.677 -3.738 1.00 31.33 266 ASP A C 1
ATOM 2128 O O . ASP A 1 266 ? -8.065 -23.913 -2.674 1.00 31.33 266 ASP A O 1
ATOM 2132 N N . GLY A 1 267 ? -6.351 -22.974 -3.789 1.00 35.81 267 GLY A N 1
ATOM 2133 C CA . GLY A 1 267 ? -5.813 -22.203 -2.649 1.00 35.81 267 GLY A CA 1
ATOM 2134 C C . GLY A 1 267 ? -4.317 -22.346 -2.333 1.00 35.81 267 GLY A C 1
ATOM 2135 O O . GLY A 1 267 ? -3.857 -21.768 -1.350 1.00 35.81 267 GLY A O 1
ATOM 2136 N N . CYS A 1 268 ? -3.562 -23.102 -3.129 1.00 35.78 268 CYS A N 1
ATOM 2137 C CA . CYS A 1 268 ? -2.144 -23.379 -2.898 1.00 35.78 268 CYS A CA 1
ATOM 2138 C C . CYS A 1 268 ? -1.228 -22.376 -3.620 1.00 35.78 268 CYS A C 1
ATOM 2140 O O . CYS A 1 268 ? -1.357 -22.199 -4.829 1.00 35.78 268 CYS A O 1
ATOM 2142 N N . ILE A 1 269 ? -0.295 -21.752 -2.888 1.00 46.66 269 ILE A N 1
ATOM 2143 C CA . ILE A 1 269 ? 0.789 -20.944 -3.469 1.00 46.66 269 ILE A CA 1
ATOM 2144 C C . ILE A 1 269 ? 2.014 -21.850 -3.623 1.00 46.66 269 ILE A C 1
ATOM 2146 O O . ILE A 1 269 ? 2.481 -22.435 -2.645 1.00 46.66 269 ILE A O 1
ATOM 2150 N N . GLU A 1 270 ? 2.540 -21.946 -4.840 1.00 37.84 270 GLU A N 1
ATOM 2151 C CA . GLU A 1 270 ? 3.809 -22.610 -5.141 1.00 37.84 270 GLU A CA 1
ATOM 2152 C C . GLU A 1 270 ? 4.818 -21.570 -5.634 1.00 37.84 270 GLU A C 1
ATOM 2154 O O . GLU A 1 270 ? 4.506 -20.768 -6.517 1.00 37.84 270 GLU A O 1
ATOM 2159 N N . ARG A 1 271 ? 6.042 -21.592 -5.087 1.00 49.31 271 ARG A N 1
ATOM 2160 C CA . ARG A 1 271 ? 7.175 -20.826 -5.624 1.00 49.31 271 ARG A CA 1
ATOM 2161 C C . ARG A 1 271 ? 8.333 -21.744 -5.962 1.00 49.31 271 ARG A C 1
ATOM 2163 O O . ARG A 1 271 ? 8.685 -22.634 -5.191 1.00 49.31 271 ARG A O 1
ATOM 2170 N N . THR A 1 272 ? 8.921 -21.494 -7.126 1.00 39.16 272 THR A N 1
ATOM 2171 C CA . THR A 1 272 ? 10.152 -22.151 -7.564 1.00 39.16 272 THR A CA 1
ATOM 2172 C C . THR A 1 272 ? 11.295 -21.170 -7.347 1.00 39.16 272 THR A C 1
ATOM 2174 O O . THR A 1 272 ? 11.217 -20.045 -7.847 1.00 39.16 272 THR A O 1
ATOM 2177 N N . PHE A 1 273 ? 12.285 -21.589 -6.566 1.00 48.03 273 PHE A N 1
ATOM 2178 C CA . PHE A 1 273 ? 13.552 -20.899 -6.355 1.00 48.03 273 PHE A CA 1
ATOM 2179 C C . PHE A 1 273 ? 14.608 -21.477 -7.297 1.00 48.03 273 PHE A C 1
ATOM 2181 O O . PHE A 1 273 ? 14.647 -22.725 -7.438 1.00 48.03 273 PHE A O 1
#

pLDDT: mean 71.65, std 19.65, range [22.84, 93.25]

Nearest PDB structures (foldseek):
  3khk-assembly2_B  TM=8.085E-01  e=1.896E-13  Methanosarcina mazei
  6h2x-assembly1_A  TM=1.329E-01  e=6.075E+00  Escherichia coli K-12

Secondary structure (DSSP, 8-state):
--------PPPHHHHHHHHHHHHTTT--HHHHHHHHHHHHHHHHHHHHHHHHHHHHHHGGGGT--TT-HHHHHHTT-----GGGSHHHHHHHTTSTTHHHHHHHHHHHHHHH-TTT-TTTS---TT-TTS-HHHHHHHHHHHHHHT-SHHHHTSHHHHHHHHHHHHHHHHHHT----TTT---HHHHHHHHHHH---SSEEEETT-TTTHHHHHHHHHHHHTTTT--S------THHHHHHHHHHHHHHH-TT-------S--S-SS-EEEE-

Sequence (273 aa):
MKKKKSNTEEPLEKKLWKAADKLRKNMDAAEYKHVVLGLIFLKYISDAFEEHYQKLVELKNEGADPEDKNEYTAENVFYVPPSARWKWLQGRAKLPTIGKDIDDAMVAIEKDNPKSLRDVLPKVYSQEKLDKASLGSLIDLLSTATLGTKEAQSKDILGKVFEYFLGQFALAEGKKGGQFYTPTCVVRLLVEMLEPYEGRVFDPCCGSGGMFVQSEKFIEAHSDHYKAPSKRLSHNLCFLDNFSDFVRKNSKTAKIKRFSSNPSFDGCIERTF